Protein AF-A0A956PPL1-F1 (afdb_monomer_lite)

Secondary structure (DSSP, 8-state):
--HHHHHHHHHHHHHHHS----PPP-PPPHHHHTTSEEETTEETTGGGGEEE-SSSSEEEEE-TTS-EEEETTTT-TT-TT---TTT-S--HHHHHHHHHHTT-S-HHHHHHHHHHHGGGS-HHHHHHHHHHHHSPPSSSPPPPHHHHHHHHHHHHTT-STTS-HHHHHHHHHHHHTSS---HHHHHHHHHHHHH---HHHHHHHHHHHHHTHHHHHTSTTHHHHHHHHHTT--TTHHHHHHHH----

Foldseek 3Di:
DDPVVVVVVVVVVVVVVPPPPPPQFDADDLVQQQVQDLPPPDTQSLLVQFDQALQQQTAFGADPVRDTQDWQCVVHPVDISDRDLVRNADDQASLVSVCVSVVPQDLQSNLVSCVVCCSRHGVLSSLSNLLSQLAHHDPGDHHDPVSSVVSLVVLLVQLDPSHDLSSNSSSLSSQLNHQADDPSNLVSLLVSLLPDQPLSSNVSSLSSCLSHLVVLLPDPCNVVSLVSLCVSNHPCSVVSCVSNDDPD

Sequence (248 aa):
MSTKSFLTIVYLTVFAMTGLAEAQYQKPTVEQASRVSLGQALNGGDLERMKVGHQAGILKILNDNDEVLFLKGAGTAAGAGVDSRELAPLNPADRDKILMALKISDPNAMARSLLNNYNRVSREHALALLGVLAYPGEDTTQLKPHLREEVLQFIRGRLQPREDDKVRRQAVVALAVQPQTDAQMVQAMLNFLRRDQNAWNTFGVVQFFENHREQIQKMPDFQAYLIQIEKSGSPHSEQITSLLGENR

pLDDT: mean 88.53, std 14.83, range [39.44, 98.62]

Structure (mmCIF, N/CA/C/O backbone):
data_AF-A0A956PPL1-F1
#
_entry.id   AF-A0A956PPL1-F1
#
loop_
_atom_site.group_PDB
_atom_site.id
_atom_site.type_symbol
_atom_site.label_atom_id
_atom_site.label_alt_id
_atom_site.label_comp_id
_atom_site.label_asym_id
_atom_site.label_entity_id
_atom_site.label_seq_id
_atom_site.pdbx_PDB_ins_code
_atom_site.Cartn_x
_atom_site.Cartn_y
_atom_site.Cartn_z
_atom_site.occupancy
_atom_site.B_iso_or_equiv
_atom_site.auth_seq_id
_atom_site.auth_comp_id
_atom_site.auth_asym_id
_atom_site.auth_atom_id
_atom_site.pdbx_PDB_model_num
ATOM 1 N N . MET A 1 1 ? 27.082 -45.321 31.214 1.00 50.28 1 MET A N 1
ATOM 2 C CA . MET A 1 1 ? 26.874 -44.447 30.036 1.00 50.28 1 MET A CA 1
ATOM 3 C C . MET A 1 1 ? 28.219 -43.887 29.612 1.00 50.28 1 MET A C 1
ATOM 5 O O . MET A 1 1 ? 28.931 -43.366 30.457 1.00 50.28 1 MET A O 1
ATOM 9 N N . SER A 1 2 ? 28.597 -44.078 28.348 1.00 51.25 2 SER A N 1
ATOM 10 C CA . SER A 1 2 ? 29.894 -43.651 27.807 1.00 51.25 2 SER A CA 1
ATOM 11 C C . SER A 1 2 ? 29.944 -42.129 27.650 1.00 51.25 2 SER A C 1
ATOM 13 O O . SER A 1 2 ? 28.977 -41.527 27.185 1.00 51.25 2 SER A O 1
ATOM 15 N N . THR A 1 3 ? 31.080 -41.513 27.980 1.00 51.75 3 THR A N 1
ATOM 16 C CA . THR A 1 3 ? 31.376 -40.078 27.800 1.00 51.75 3 THR A CA 1
ATOM 17 C C . THR A 1 3 ? 31.121 -39.584 26.371 1.00 51.75 3 THR A C 1
ATOM 19 O O . THR A 1 3 ? 30.803 -38.413 26.174 1.00 51.75 3 THR A O 1
ATOM 22 N N . LYS A 1 4 ? 31.159 -40.478 25.371 1.00 50.75 4 LYS A N 1
ATOM 23 C CA . LYS A 1 4 ? 30.806 -40.155 23.979 1.00 50.75 4 LYS A CA 1
ATOM 24 C C . LYS A 1 4 ? 29.315 -39.850 23.788 1.00 50.75 4 LYS A C 1
ATOM 26 O O . LYS A 1 4 ? 28.986 -38.958 23.019 1.00 50.75 4 LYS A O 1
ATOM 31 N N . SER A 1 5 ? 28.419 -40.517 24.518 1.00 49.34 5 SER A N 1
ATOM 32 C CA . SER A 1 5 ? 26.970 -40.287 24.408 1.00 49.34 5 SER A CA 1
ATOM 33 C C . SER A 1 5 ? 26.53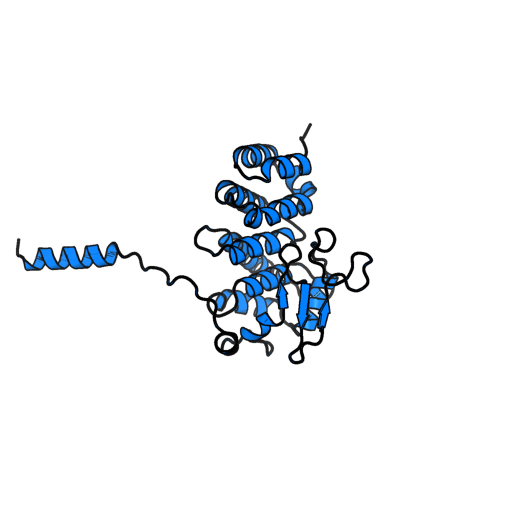6 -38.951 25.016 1.00 49.34 5 SER A C 1
ATOM 35 O O . SER A 1 5 ? 25.549 -38.375 24.572 1.00 49.34 5 SER A O 1
ATOM 37 N N . PHE A 1 6 ? 27.283 -38.428 25.993 1.00 50.41 6 PHE A N 1
ATOM 38 C CA . PHE A 1 6 ? 26.985 -37.133 26.610 1.00 50.41 6 PHE A CA 1
ATOM 39 C C . PHE A 1 6 ? 27.393 -35.963 25.700 1.00 50.41 6 PHE A C 1
ATOM 41 O O . PHE A 1 6 ? 26.636 -35.009 25.551 1.00 50.41 6 PHE A O 1
ATOM 48 N N . LEU A 1 7 ? 28.534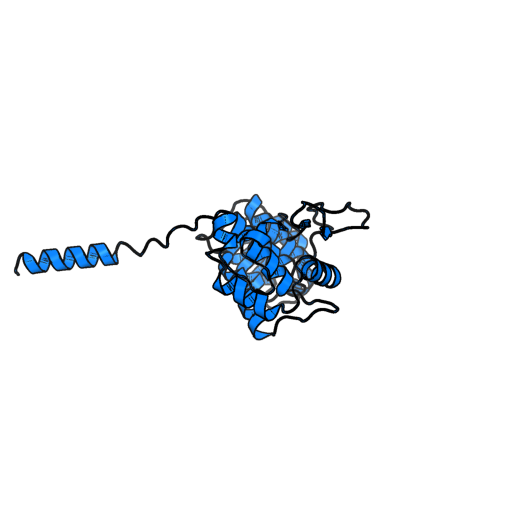 -36.069 25.005 1.00 50.84 7 LEU A N 1
ATOM 49 C CA . LEU A 1 7 ? 28.983 -35.039 24.060 1.00 50.84 7 LEU A CA 1
ATOM 50 C C . LEU A 1 7 ? 28.047 -34.906 22.848 1.00 50.84 7 LEU A C 1
ATOM 52 O O . LEU A 1 7 ? 27.765 -33.795 22.408 1.00 50.84 7 LEU A O 1
ATOM 56 N N . THR A 1 8 ? 27.529 -36.023 22.327 1.00 50.81 8 THR A N 1
ATOM 57 C CA . THR A 1 8 ? 26.600 -36.009 21.186 1.00 50.81 8 THR A CA 1
ATOM 58 C C . THR A 1 8 ? 25.257 -35.366 21.544 1.00 50.81 8 THR A C 1
ATOM 60 O O . THR A 1 8 ? 24.712 -34.617 20.739 1.00 50.81 8 THR A O 1
ATOM 63 N N . ILE A 1 9 ? 24.751 -35.584 22.764 1.00 53.66 9 ILE A N 1
ATOM 64 C CA . ILE A 1 9 ? 23.502 -34.965 23.241 1.00 53.66 9 ILE A CA 1
ATOM 65 C C . ILE A 1 9 ? 23.687 -33.462 23.500 1.00 53.66 9 ILE A C 1
ATOM 67 O O . ILE A 1 9 ? 22.782 -32.684 23.198 1.00 53.66 9 ILE A O 1
ATOM 71 N N . VAL A 1 10 ? 24.860 -33.032 23.977 1.00 53.22 10 VAL A N 1
ATOM 72 C CA . VAL A 1 10 ? 25.180 -31.604 24.155 1.00 53.22 10 VAL A CA 1
ATOM 73 C C . VAL A 1 10 ? 25.339 -30.894 22.803 1.00 53.22 10 VAL A C 1
ATOM 75 O O . VAL A 1 10 ? 24.806 -29.804 22.627 1.00 53.22 10 VAL A O 1
ATOM 78 N N . TYR A 1 11 ? 25.964 -31.519 21.800 1.00 47.19 11 TYR A N 1
ATOM 79 C CA . TYR A 1 11 ? 26.054 -30.928 20.454 1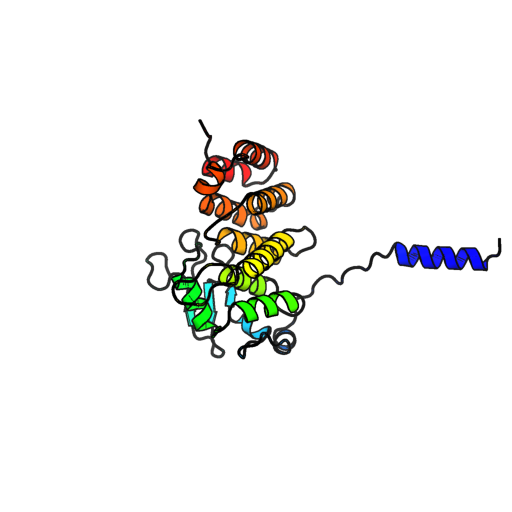.00 47.19 11 TYR A CA 1
ATOM 80 C C . TYR A 1 11 ? 24.693 -30.834 19.744 1.00 47.19 11 TYR A C 1
ATOM 82 O O . TYR A 1 11 ? 24.427 -29.841 19.067 1.00 47.19 11 TYR A O 1
ATOM 90 N N . LEU A 1 12 ? 23.808 -31.820 19.932 1.00 47.38 12 LEU A N 1
ATOM 91 C CA . LEU A 1 12 ? 22.446 -31.789 19.383 1.00 47.38 12 LEU A CA 1
ATOM 92 C C . LEU A 1 12 ? 21.540 -30.775 20.093 1.00 47.38 12 LEU A C 1
ATOM 94 O O . LEU A 1 12 ? 20.720 -30.139 19.435 1.00 47.38 12 LEU A O 1
ATOM 98 N N . THR A 1 13 ? 21.703 -30.562 21.401 1.00 46.25 13 THR A N 1
ATOM 99 C CA . THR A 1 13 ? 20.945 -29.521 22.120 1.00 46.25 13 THR A CA 1
ATOM 100 C C . THR A 1 13 ? 21.477 -28.113 21.858 1.00 46.25 13 THR A C 1
ATOM 102 O O . THR A 1 13 ? 20.671 -27.192 21.771 1.00 46.25 13 THR A O 1
ATOM 105 N N . VAL A 1 14 ? 22.782 -27.926 21.622 1.00 44.31 14 VAL A N 1
ATOM 106 C CA . VAL A 1 14 ? 23.321 -26.623 21.185 1.00 44.31 14 VAL A CA 1
ATOM 107 C C . VAL A 1 14 ? 22.823 -26.262 19.779 1.00 44.31 14 VAL A C 1
ATOM 109 O O . VAL A 1 14 ? 22.402 -25.128 19.578 1.00 44.31 14 VAL A O 1
ATOM 112 N N . PHE A 1 15 ? 22.744 -27.216 18.841 1.00 41.62 15 PHE A N 1
ATOM 113 C CA . PHE A 1 15 ? 22.168 -26.958 17.509 1.00 41.62 15 PHE A CA 1
ATOM 114 C C . PHE A 1 15 ? 20.642 -26.765 17.515 1.00 41.62 15 PHE A C 1
ATOM 116 O O . PHE A 1 15 ? 20.124 -26.015 16.692 1.00 41.62 15 PHE A O 1
ATOM 123 N N . ALA A 1 16 ? 19.917 -27.405 18.439 1.00 41.78 16 ALA A N 1
ATOM 124 C CA . ALA A 1 16 ? 18.471 -27.218 18.582 1.00 41.78 16 ALA A CA 1
ATOM 125 C C . ALA A 1 16 ? 18.091 -25.932 19.346 1.00 41.78 16 ALA A C 1
ATOM 127 O O . ALA A 1 16 ? 16.969 -25.452 19.195 1.00 41.78 16 ALA A O 1
ATOM 128 N N . MET A 1 17 ? 19.004 -25.365 20.149 1.00 39.44 17 MET A N 1
ATOM 129 C CA . MET A 1 17 ? 18.784 -24.108 20.883 1.00 39.44 17 MET A CA 1
ATOM 130 C C . MET A 1 17 ? 19.349 -22.870 20.184 1.00 39.44 17 MET A C 1
ATOM 132 O O . MET A 1 17 ? 18.904 -21.760 20.470 1.00 39.44 17 MET A O 1
ATOM 136 N N . THR A 1 18 ? 20.237 -23.025 19.201 1.00 43.44 18 THR A N 1
ATOM 137 C CA . THR A 1 18 ? 20.431 -21.997 18.175 1.00 43.44 18 THR A CA 1
ATOM 138 C C . THR A 1 18 ? 19.344 -22.177 17.128 1.00 43.44 18 THR A C 1
ATOM 140 O O . THR A 1 18 ? 19.593 -22.689 16.036 1.00 43.44 18 THR A O 1
ATOM 143 N N . GLY A 1 19 ? 18.113 -21.784 17.476 1.00 43.03 19 GLY A N 1
ATOM 144 C CA . GLY A 1 19 ? 17.113 -21.477 16.463 1.00 43.03 19 GLY A CA 1
ATOM 145 C C . GLY A 1 19 ? 17.821 -20.660 15.394 1.00 43.03 19 GLY A C 1
ATOM 146 O O . GLY A 1 19 ? 18.477 -19.677 15.740 1.00 43.03 19 GLY A O 1
ATOM 147 N N . LEU A 1 20 ? 17.812 -21.166 14.155 1.00 43.69 20 LEU A N 1
ATOM 148 C CA . LEU A 1 20 ? 18.373 -20.504 12.985 1.00 43.69 20 LEU A CA 1
ATOM 149 C C . LEU A 1 20 ? 18.037 -19.028 13.132 1.00 43.69 20 LEU A C 1
ATOM 151 O O . LEU A 1 20 ? 16.869 -18.657 13.029 1.00 43.69 20 LEU A O 1
ATOM 155 N N . ALA A 1 21 ? 19.034 -18.217 13.486 1.00 44.12 21 ALA A N 1
ATOM 156 C CA . ALA A 1 21 ? 18.878 -16.784 13.475 1.00 44.12 21 ALA A CA 1
ATOM 157 C C . ALA A 1 21 ? 18.602 -16.489 12.007 1.00 44.12 21 ALA A C 1
ATOM 159 O O . ALA A 1 21 ? 19.523 -16.535 11.190 1.00 44.12 21 ALA A O 1
ATOM 160 N N . GLU A 1 22 ? 17.322 -16.350 11.647 1.00 52.78 22 GLU A N 1
ATOM 161 C CA . GLU A 1 22 ? 16.935 -15.868 10.334 1.00 52.78 22 GLU A CA 1
ATOM 162 C C . GLU A 1 22 ? 17.764 -14.611 10.146 1.00 52.78 22 GLU A C 1
ATOM 164 O O . GLU A 1 22 ? 17.648 -13.677 10.942 1.00 52.78 22 GLU A O 1
ATOM 169 N N . ALA A 1 23 ? 18.698 -14.657 9.193 1.00 62.19 23 ALA A N 1
ATOM 170 C CA . ALA A 1 23 ? 19.635 -13.573 8.989 1.00 62.19 23 ALA A CA 1
ATOM 171 C C . ALA A 1 23 ? 18.816 -12.285 8.902 1.00 62.19 23 ALA A C 1
ATOM 173 O O . ALA A 1 23 ? 17.926 -12.169 8.051 1.00 62.19 23 ALA A O 1
ATOM 174 N N . GLN A 1 24 ? 19.055 -11.374 9.848 1.00 75.38 24 GLN A N 1
ATOM 175 C CA . GLN A 1 24 ? 18.328 -10.119 9.916 1.00 75.38 24 GLN A CA 1
ATOM 176 C C . GLN A 1 24 ? 18.446 -9.455 8.547 1.00 75.38 24 GLN A C 1
ATOM 178 O O . GLN A 1 24 ? 19.539 -9.364 7.986 1.00 75.38 24 GLN A O 1
ATOM 183 N N . TYR A 1 25 ? 17.311 -9.062 7.973 1.00 86.50 25 TYR A N 1
ATOM 184 C CA . TYR A 1 25 ? 17.300 -8.516 6.626 1.00 86.50 25 TYR A CA 1
ATOM 185 C C . TYR A 1 25 ? 18.229 -7.314 6.521 1.00 86.50 25 TYR A C 1
ATOM 187 O O . TYR A 1 25 ? 18.118 -6.352 7.281 1.00 86.50 25 TYR A O 1
ATOM 195 N N . GLN A 1 26 ? 19.102 -7.366 5.524 1.00 89.12 26 GLN A N 1
ATOM 196 C CA . GLN A 1 26 ? 19.934 -6.252 5.123 1.00 89.12 26 GLN A CA 1
ATOM 197 C C . GLN A 1 26 ? 19.433 -5.758 3.771 1.00 89.12 26 GLN A C 1
ATOM 199 O O . GLN A 1 26 ? 19.359 -6.534 2.816 1.00 89.12 26 GLN A O 1
ATOM 204 N N . LYS A 1 27 ? 19.077 -4.469 3.689 1.00 91.88 27 LYS A N 1
ATOM 205 C CA . LYS A 1 27 ? 18.642 -3.868 2.425 1.00 91.88 27 LYS A CA 1
ATOM 206 C C . LYS A 1 27 ? 19.752 -4.054 1.376 1.00 91.88 27 LYS A C 1
ATOM 208 O O . LYS A 1 27 ? 20.877 -3.628 1.645 1.00 91.88 27 LYS A O 1
ATOM 213 N N . PRO A 1 28 ? 19.463 -4.670 0.213 1.00 93.38 28 PRO A N 1
ATOM 214 C CA . PRO A 1 28 ? 20.453 -4.811 -0.846 1.00 93.38 28 PRO A CA 1
ATOM 215 C C . PRO A 1 28 ? 20.852 -3.433 -1.381 1.00 93.38 28 PRO A C 1
ATOM 217 O O . PRO A 1 28 ? 20.036 -2.506 -1.403 1.00 93.38 28 PRO A O 1
ATOM 220 N N . THR A 1 29 ? 22.094 -3.296 -1.844 1.00 95.50 29 THR A N 1
ATOM 221 C CA . THR A 1 29 ? 22.489 -2.113 -2.622 1.00 95.50 29 THR A CA 1
ATOM 222 C C . THR A 1 29 ? 21.706 -2.067 -3.935 1.00 95.50 29 THR A C 1
ATOM 224 O O . THR A 1 29 ? 21.195 -3.091 -4.396 1.00 95.50 29 THR A O 1
ATOM 227 N N . VAL A 1 30 ? 21.634 -0.892 -4.570 1.00 93.62 30 VAL A N 1
ATOM 228 C CA . VAL A 1 30 ? 20.983 -0.743 -5.885 1.00 93.62 30 VAL A CA 1
ATOM 229 C C . VAL A 1 30 ? 21.572 -1.743 -6.883 1.00 93.62 30 VAL A C 1
ATOM 231 O O . VAL A 1 30 ? 20.836 -2.490 -7.512 1.00 93.62 30 VAL A O 1
ATOM 234 N N . GLU A 1 31 ? 22.899 -1.856 -6.935 1.00 95.50 31 GLU A N 1
ATOM 235 C CA . GLU A 1 31 ? 23.619 -2.784 -7.816 1.00 95.50 31 GLU A CA 1
ATOM 236 C C . GLU A 1 31 ? 23.273 -4.256 -7.553 1.00 95.50 31 GLU A C 1
ATOM 238 O O . GLU A 1 31 ? 23.156 -5.050 -8.489 1.00 95.50 31 GLU A O 1
ATOM 243 N N . GLN A 1 32 ? 23.115 -4.646 -6.282 1.00 96.06 32 GLN A N 1
ATOM 244 C CA . GLN A 1 32 ? 22.703 -6.002 -5.912 1.00 96.06 32 GLN A CA 1
ATOM 245 C C . GLN A 1 32 ? 21.256 -6.266 -6.330 1.00 96.06 32 GLN A C 1
ATOM 247 O O . GLN A 1 32 ? 20.969 -7.305 -6.930 1.00 96.06 32 GLN A O 1
ATOM 252 N N . ALA A 1 33 ? 20.358 -5.320 -6.051 1.00 95.56 33 ALA A N 1
ATOM 253 C CA . ALA A 1 33 ? 18.949 -5.415 -6.404 1.00 95.56 33 ALA A CA 1
ATOM 254 C C . ALA A 1 33 ? 18.744 -5.416 -7.930 1.00 95.56 33 ALA A C 1
ATOM 256 O O . ALA A 1 33 ? 17.892 -6.151 -8.429 1.00 95.56 33 ALA A O 1
ATOM 257 N N . SER A 1 34 ? 19.567 -4.693 -8.697 1.00 96.50 34 SER A N 1
ATOM 258 C CA . SER A 1 34 ? 19.504 -4.671 -10.165 1.00 96.50 34 SER A CA 1
ATOM 259 C C . SER A 1 34 ? 19.794 -6.013 -10.830 1.00 96.50 34 SER A C 1
ATOM 261 O O . SER A 1 34 ? 19.388 -6.239 -11.967 1.00 96.50 34 SER A O 1
ATOM 263 N N . ARG A 1 35 ? 20.434 -6.950 -10.122 1.00 96.94 35 ARG A N 1
ATOM 264 C CA . ARG A 1 35 ? 20.648 -8.328 -10.606 1.00 96.94 35 ARG A CA 1
ATOM 265 C C . ARG A 1 35 ? 19.415 -9.216 -10.439 1.00 96.94 35 ARG A C 1
ATOM 267 O O . ARG A 1 35 ? 19.406 -10.358 -10.897 1.00 96.94 35 ARG A O 1
ATOM 274 N N . VAL A 1 36 ? 18.387 -8.729 -9.752 1.00 97.12 36 VAL A N 1
ATOM 275 C CA . VAL A 1 36 ? 17.142 -9.451 -9.507 1.00 97.12 36 VAL A CA 1
ATOM 276 C C . VAL A 1 36 ? 16.127 -9.009 -10.546 1.00 97.12 36 VAL A C 1
ATOM 278 O O . VAL A 1 36 ? 15.568 -7.921 -10.445 1.00 97.12 36 VAL A O 1
ATOM 281 N N . SER A 1 37 ? 15.894 -9.844 -11.558 1.00 97.00 37 SER A N 1
ATOM 282 C CA . SER A 1 37 ? 14.858 -9.562 -12.550 1.00 97.00 37 SER A CA 1
ATOM 283 C C . SER A 1 37 ? 13.478 -9.602 -11.900 1.00 97.00 37 SER A C 1
ATOM 285 O O . SER A 1 37 ? 13.139 -10.568 -11.212 1.00 97.00 37 SER A O 1
ATOM 287 N N . LEU A 1 38 ? 12.680 -8.567 -12.160 1.00 96.12 38 LEU A N 1
ATOM 288 C CA . LEU A 1 38 ? 11.261 -8.532 -11.823 1.00 96.12 38 LEU A CA 1
ATOM 289 C C . LEU A 1 38 ? 10.368 -8.872 -13.030 1.00 96.12 38 LEU A C 1
ATOM 291 O O . LEU A 1 38 ? 9.155 -9.010 -12.874 1.00 96.12 38 LEU A O 1
ATOM 295 N N . GLY A 1 39 ? 10.967 -9.093 -14.206 1.00 93.81 39 GLY A N 1
ATOM 296 C CA . GLY A 1 39 ? 10.272 -9.255 -15.483 1.00 93.81 39 GLY A CA 1
ATOM 297 C C . GLY A 1 39 ? 9.891 -7.910 -16.109 1.00 93.81 39 GLY A C 1
ATOM 298 O O . GLY A 1 39 ? 10.061 -6.862 -15.497 1.00 93.81 39 GLY A O 1
ATOM 299 N N . GLN A 1 40 ? 9.385 -7.929 -17.347 1.00 91.50 40 GLN A N 1
ATOM 300 C CA . GLN A 1 40 ? 8.905 -6.720 -18.049 1.00 91.50 40 GLN A CA 1
ATOM 301 C C . GLN A 1 40 ? 9.965 -5.601 -18.146 1.00 91.50 40 GLN A C 1
ATOM 303 O O . GLN A 1 40 ? 9.652 -4.424 -18.036 1.00 91.50 40 GLN A O 1
ATOM 308 N N . ALA A 1 41 ? 11.234 -5.992 -18.327 1.00 90.44 41 ALA A N 1
ATOM 309 C CA . ALA A 1 41 ? 12.409 -5.112 -18.321 1.00 90.44 41 ALA A CA 1
ATOM 310 C C . ALA A 1 41 ? 12.672 -4.349 -17.004 1.00 90.44 41 ALA A C 1
ATOM 312 O O . ALA A 1 41 ? 13.568 -3.513 -16.971 1.00 90.44 41 ALA A O 1
ATOM 313 N N . LEU A 1 42 ? 11.963 -4.678 -15.918 1.00 94.56 42 LEU A N 1
ATOM 314 C CA . LEU A 1 42 ? 12.225 -4.162 -14.578 1.00 94.56 42 LEU A CA 1
ATOM 315 C C . LEU A 1 42 ? 13.117 -5.114 -13.771 1.00 94.56 42 LEU A C 1
ATOM 317 O O . LEU A 1 42 ? 13.066 -6.345 -13.907 1.00 94.56 42 LEU A O 1
ATOM 321 N N . ASN A 1 43 ? 13.912 -4.536 -12.881 1.00 96.56 43 ASN A N 1
ATOM 322 C CA . ASN A 1 43 ? 14.738 -5.220 -11.897 1.00 96.56 43 ASN A CA 1
ATOM 323 C C . ASN A 1 43 ? 14.562 -4.611 -10.495 1.00 96.56 43 ASN A C 1
ATOM 325 O O . ASN A 1 43 ? 13.877 -3.610 -10.305 1.00 96.56 43 ASN A O 1
ATOM 329 N N . GLY A 1 44 ? 15.166 -5.225 -9.479 1.00 95.19 44 GLY A N 1
ATOM 330 C CA . GLY A 1 44 ? 15.040 -4.759 -8.099 1.00 95.19 44 GLY A CA 1
ATOM 331 C C . GLY A 1 44 ? 15.596 -3.354 -7.847 1.00 95.19 44 GLY A C 1
ATOM 332 O O . GLY A 1 44 ? 15.111 -2.681 -6.939 1.00 95.19 44 GLY A O 1
ATOM 333 N N . GLY A 1 45 ? 16.584 -2.906 -8.627 1.00 95.06 45 GLY A N 1
ATOM 334 C CA . GLY A 1 45 ? 17.145 -1.558 -8.521 1.00 95.06 45 GLY A CA 1
ATOM 335 C C . GLY A 1 45 ? 16.208 -0.481 -9.067 1.00 95.06 45 GLY A C 1
ATOM 336 O O . GLY A 1 45 ? 16.164 0.614 -8.512 1.00 95.06 45 GLY A O 1
ATOM 337 N N . ASP A 1 46 ? 15.377 -0.812 -10.062 1.00 95.75 46 ASP A N 1
ATOM 338 C CA . ASP A 1 46 ? 14.350 0.095 -10.596 1.00 95.75 46 ASP A CA 1
ATOM 339 C C . ASP A 1 46 ? 13.347 0.560 -9.540 1.00 95.75 46 ASP A C 1
ATOM 341 O O . ASP A 1 46 ? 12.789 1.652 -9.647 1.00 95.75 46 ASP A O 1
ATOM 345 N N . LEU A 1 47 ? 13.125 -0.241 -8.494 1.00 96.25 47 LEU A N 1
ATOM 346 C CA . LEU A 1 47 ? 12.199 0.116 -7.421 1.00 96.25 47 LEU A CA 1
ATOM 347 C C . LEU A 1 47 ? 12.630 1.386 -6.672 1.00 96.25 47 LEU A C 1
ATOM 349 O O . LEU A 1 47 ? 11.772 2.113 -6.180 1.00 96.25 47 LEU A O 1
ATOM 353 N N . GLU A 1 48 ? 13.930 1.691 -6.621 1.00 94.50 48 GLU A N 1
ATOM 354 C CA . GLU A 1 48 ? 14.462 2.885 -5.944 1.00 94.50 48 GLU A CA 1
ATOM 355 C C . GLU A 1 48 ? 14.180 4.189 -6.720 1.00 94.50 48 GLU A C 1
ATOM 357 O O . GLU A 1 48 ? 14.343 5.290 -6.179 1.00 94.50 48 GLU A O 1
ATOM 362 N N . ARG A 1 49 ? 13.694 4.086 -7.969 1.00 94.94 49 ARG A N 1
ATOM 363 C CA . ARG A 1 49 ? 13.168 5.230 -8.732 1.00 94.94 49 ARG A CA 1
ATOM 364 C C . ARG A 1 49 ? 11.808 5.705 -8.213 1.00 94.94 49 ARG A C 1
ATOM 366 O O . ARG A 1 49 ? 11.383 6.816 -8.539 1.00 94.94 49 ARG A O 1
ATOM 373 N N . MET A 1 50 ? 11.123 4.898 -7.402 1.00 96.25 50 MET A N 1
ATOM 374 C CA . MET A 1 50 ? 9.884 5.295 -6.735 1.00 96.25 50 MET A CA 1
ATOM 375 C C . MET A 1 50 ? 10.218 6.046 -5.442 1.00 96.25 50 MET A C 1
ATOM 377 O O . MET A 1 50 ? 10.974 5.559 -4.609 1.00 96.25 50 MET A O 1
ATOM 381 N N . LYS A 1 51 ? 9.634 7.228 -5.234 1.00 94.88 51 LYS A N 1
ATOM 382 C CA . LYS A 1 51 ? 9.650 7.895 -3.927 1.00 94.88 51 LYS A CA 1
ATOM 383 C C . LYS A 1 51 ? 8.404 7.482 -3.165 1.00 94.88 51 LYS A C 1
ATOM 385 O O . LYS A 1 51 ? 7.286 7.820 -3.561 1.00 94.88 51 LYS A O 1
ATOM 390 N N . VAL A 1 52 ? 8.624 6.727 -2.097 1.00 93.81 52 VAL A N 1
ATOM 391 C CA . VAL A 1 52 ? 7.579 6.227 -1.209 1.00 93.81 52 VAL A CA 1
ATOM 392 C C . VAL A 1 52 ? 7.401 7.210 -0.053 1.00 93.81 52 VAL A C 1
ATOM 394 O O . VAL A 1 52 ? 8.360 7.586 0.615 1.00 93.81 52 VAL A O 1
ATOM 397 N N . GLY A 1 53 ? 6.171 7.678 0.113 1.00 90.31 53 GLY A N 1
ATOM 398 C CA . GLY A 1 53 ? 5.704 8.520 1.197 1.00 90.31 53 GLY A CA 1
ATOM 399 C C . GLY A 1 53 ? 5.239 7.714 2.399 1.00 90.31 53 GLY A C 1
ATOM 400 O O . GLY A 1 53 ? 4.951 6.521 2.332 1.00 90.31 53 GLY A O 1
ATOM 401 N N . HIS A 1 54 ? 5.115 8.417 3.509 1.00 87.44 54 HIS A N 1
ATOM 402 C CA . HIS A 1 54 ? 4.736 7.889 4.802 1.00 87.44 54 HIS A CA 1
ATOM 403 C C . HIS A 1 54 ? 3.216 7.792 5.010 1.00 87.44 54 HIS A C 1
ATOM 405 O O . HIS A 1 54 ? 2.813 7.185 6.010 1.00 87.44 54 HIS A O 1
ATOM 411 N N . GLN A 1 55 ? 2.407 8.400 4.130 1.00 83.94 55 GLN A N 1
ATOM 412 C CA . GLN A 1 55 ? 0.936 8.362 4.150 1.00 83.94 55 GLN A CA 1
ATOM 413 C C . GLN A 1 55 ? 0.359 7.914 2.800 1.00 83.94 55 GLN A C 1
ATOM 415 O O . GLN A 1 55 ? -0.522 7.058 2.747 1.00 83.94 55 GLN A O 1
ATOM 420 N N . ALA A 1 56 ? 0.864 8.470 1.695 1.00 83.00 56 ALA A N 1
ATOM 421 C CA . ALA A 1 56 ? 0.268 8.286 0.369 1.00 83.00 56 ALA A CA 1
ATOM 422 C C . ALA A 1 56 ? 0.800 7.083 -0.433 1.00 83.00 56 ALA A C 1
ATOM 424 O O . ALA A 1 56 ? 0.406 6.876 -1.582 1.00 83.00 56 ALA A O 1
ATOM 425 N N . GLY A 1 57 ? 1.727 6.301 0.129 1.00 90.19 57 GLY A N 1
ATOM 426 C CA . GLY A 1 57 ? 2.397 5.229 -0.605 1.00 90.19 57 GLY A CA 1
ATOM 427 C C . GLY A 1 57 ? 3.302 5.800 -1.697 1.00 90.19 57 GLY A C 1
ATOM 428 O O . GLY A 1 57 ? 4.227 6.537 -1.394 1.00 90.19 57 GLY A O 1
ATOM 429 N N . ILE A 1 58 ? 3.088 5.475 -2.971 1.00 94.62 58 ILE A N 1
ATOM 430 C CA . ILE A 1 58 ? 3.948 5.988 -4.052 1.00 94.62 58 ILE A CA 1
ATOM 431 C C . ILE A 1 58 ? 3.584 7.448 -4.372 1.00 94.62 58 ILE A C 1
ATOM 433 O O . ILE A 1 58 ? 2.492 7.728 -4.861 1.00 94.62 58 ILE A O 1
ATOM 437 N N . LEU A 1 59 ? 4.519 8.374 -4.140 1.00 94.00 59 LEU A N 1
ATOM 438 C CA . LEU A 1 59 ? 4.349 9.813 -4.393 1.00 94.00 59 LEU A CA 1
ATOM 439 C C . LEU A 1 59 ? 4.866 10.241 -5.762 1.00 94.00 59 LEU A C 1
ATOM 441 O O . LEU A 1 59 ? 4.298 11.121 -6.409 1.00 94.00 59 LEU A O 1
ATOM 445 N N . LYS A 1 60 ? 5.994 9.663 -6.172 1.00 95.00 60 LYS A N 1
ATOM 446 C CA . LYS A 1 60 ? 6.732 10.074 -7.365 1.00 95.00 60 LYS A CA 1
ATOM 447 C C . LYS A 1 60 ? 7.414 8.871 -7.989 1.00 95.00 60 LYS A C 1
ATOM 449 O O . LYS A 1 60 ? 7.896 8.005 -7.264 1.00 95.00 60 LYS A O 1
ATOM 454 N N . ILE A 1 61 ? 7.503 8.843 -9.311 1.00 96.81 61 ILE A N 1
ATOM 455 C CA . ILE A 1 61 ? 8.313 7.862 -10.040 1.00 96.81 61 ILE A CA 1
ATOM 456 C C . ILE A 1 61 ? 9.213 8.620 -10.998 1.00 96.81 61 ILE A C 1
ATOM 458 O O . ILE A 1 61 ? 8.744 9.507 -11.715 1.00 96.81 61 ILE A O 1
ATOM 462 N N . LEU A 1 62 ? 10.497 8.284 -10.973 1.00 96.44 62 LEU A N 1
ATOM 463 C CA . LEU A 1 62 ? 11.516 8.867 -11.835 1.00 96.44 62 LEU A CA 1
ATOM 464 C C . LEU A 1 62 ? 11.883 7.917 -12.979 1.00 96.44 62 LEU A C 1
ATOM 466 O O . LEU A 1 62 ? 11.758 6.695 -12.846 1.00 96.44 62 LEU A O 1
ATOM 470 N N . ASN A 1 63 ? 12.348 8.466 -14.096 1.00 93.69 63 ASN A N 1
ATOM 471 C CA . ASN A 1 63 ? 13.112 7.695 -15.075 1.00 93.69 63 ASN A CA 1
ATOM 472 C C . ASN A 1 63 ? 14.601 7.643 -14.686 1.00 93.69 63 ASN A C 1
ATOM 474 O O . ASN A 1 63 ? 14.993 8.132 -13.628 1.00 93.69 63 ASN A O 1
ATOM 478 N N . ASP A 1 64 ? 15.424 7.049 -15.546 1.00 89.25 64 ASP A N 1
ATOM 479 C CA . ASP A 1 64 ? 16.867 6.893 -15.311 1.00 89.25 64 ASP A CA 1
ATOM 480 C C . ASP A 1 64 ? 17.645 8.222 -15.374 1.00 89.25 64 ASP A C 1
ATOM 482 O O . ASP A 1 64 ? 18.782 8.289 -14.920 1.00 89.25 64 ASP A O 1
ATOM 486 N N . ASN A 1 65 ? 17.022 9.283 -15.900 1.00 92.88 65 ASN A N 1
ATOM 487 C CA . ASN A 1 65 ? 17.568 10.639 -15.993 1.00 92.88 65 ASN A CA 1
ATOM 488 C C . ASN A 1 65 ? 17.003 11.574 -14.901 1.00 92.88 65 ASN A C 1
ATOM 490 O O . ASN A 1 65 ? 17.064 12.793 -15.050 1.00 92.88 65 ASN A O 1
ATOM 494 N N . ASP A 1 66 ? 16.403 11.022 -13.838 1.00 91.19 66 ASP A N 1
ATOM 495 C CA . ASP A 1 66 ? 15.733 11.756 -12.752 1.00 91.19 66 ASP A CA 1
ATOM 496 C C . ASP A 1 66 ? 14.530 12.629 -13.182 1.00 91.19 66 ASP A C 1
ATOM 498 O O . ASP A 1 66 ? 14.029 13.460 -12.411 1.00 91.19 66 ASP A O 1
ATOM 502 N N . GLU A 1 67 ? 13.986 12.408 -14.380 1.00 95.12 67 GLU A N 1
ATOM 503 C CA . GLU A 1 67 ? 12.778 13.083 -14.855 1.00 95.12 67 GLU A CA 1
ATOM 504 C C . GLU A 1 67 ? 11.521 12.431 -14.273 1.00 95.12 67 GLU A C 1
ATOM 506 O O . GLU A 1 67 ? 11.447 11.221 -14.053 1.00 95.12 67 GLU A O 1
ATOM 511 N N . VAL A 1 68 ? 10.497 13.244 -14.025 1.00 95.50 68 VAL A N 1
ATOM 512 C CA . VAL A 1 68 ? 9.274 12.808 -13.344 1.00 95.50 68 VAL A CA 1
ATOM 513 C C . VAL A 1 68 ? 8.326 12.118 -14.322 1.00 95.50 68 VAL A C 1
ATOM 515 O O . VAL A 1 68 ? 7.755 12.770 -15.189 1.00 95.50 68 VAL A O 1
ATOM 518 N N . LEU A 1 69 ? 8.111 10.814 -14.143 1.00 95.69 69 LEU A N 1
ATOM 519 C CA . LEU A 1 69 ? 7.147 10.022 -14.920 1.00 95.69 69 LEU A CA 1
ATOM 520 C C . LEU A 1 69 ? 5.762 9.975 -14.272 1.00 95.69 69 LEU A C 1
ATOM 522 O O . LEU A 1 69 ? 4.746 9.875 -14.953 1.00 95.69 69 LEU A O 1
ATOM 526 N N . PHE A 1 70 ? 5.723 10.036 -12.945 1.00 95.38 70 PHE A N 1
ATOM 527 C CA . PHE A 1 70 ? 4.494 10.102 -12.167 1.00 95.38 70 PHE A CA 1
ATOM 528 C C . PHE A 1 70 ? 4.698 11.044 -10.992 1.00 95.38 70 PHE A C 1
ATOM 530 O O . PHE A 1 70 ? 5.747 11.017 -10.341 1.00 95.38 70 PHE A O 1
ATOM 537 N N . LEU A 1 71 ? 3.676 11.847 -10.711 1.00 94.00 71 LEU A N 1
ATOM 538 C CA . LEU A 1 71 ? 3.615 12.708 -9.544 1.00 94.00 71 LEU A CA 1
ATOM 539 C C . LEU A 1 71 ? 2.193 12.697 -8.995 1.00 94.00 71 LEU A C 1
ATOM 541 O O . LEU A 1 71 ? 1.248 13.123 -9.663 1.00 94.00 71 LEU A O 1
ATOM 545 N N . LYS A 1 72 ? 2.048 12.206 -7.770 1.00 90.25 72 LYS A N 1
ATOM 546 C CA . LYS A 1 72 ? 0.756 12.115 -7.105 1.00 90.25 72 LYS A CA 1
ATOM 547 C C . LYS A 1 72 ? 0.191 13.508 -6.834 1.00 90.25 72 LYS A C 1
ATOM 549 O O . LYS A 1 72 ? 0.929 14.417 -6.460 1.00 90.25 72 LYS A O 1
ATOM 554 N N . GLY A 1 73 ? -1.109 13.687 -7.058 1.00 85.75 73 GLY A N 1
ATOM 555 C CA . GLY A 1 73 ? -1.760 14.993 -6.917 1.00 85.75 73 GLY A CA 1
ATOM 556 C C . GLY A 1 73 ? -1.355 16.022 -7.982 1.00 85.75 73 GLY A C 1
ATOM 557 O O . GLY A 1 73 ? -1.620 17.212 -7.803 1.00 85.75 73 GLY A O 1
ATOM 558 N N . ALA A 1 74 ? -0.720 15.609 -9.087 1.00 84.69 74 ALA A N 1
ATOM 559 C CA . ALA A 1 74 ? -0.471 16.498 -10.221 1.00 84.69 74 ALA A CA 1
ATOM 560 C C . ALA A 1 74 ? -1.785 17.121 -10.722 1.00 84.69 74 ALA A C 1
ATOM 562 O O . ALA A 1 74 ? -2.735 16.408 -11.039 1.00 84.69 74 ALA A O 1
ATOM 563 N N . GLY A 1 75 ? -1.829 18.455 -10.774 1.00 77.06 75 GLY A N 1
ATOM 564 C CA . GLY A 1 75 ? -3.019 19.218 -11.164 1.00 77.06 75 GLY A CA 1
ATOM 565 C C . GLY A 1 75 ? -4.032 19.475 -10.041 1.00 77.06 75 GLY A C 1
ATOM 566 O O . GLY A 1 75 ? -5.071 20.071 -10.307 1.00 77.06 75 GLY A O 1
ATOM 567 N N . THR A 1 76 ? -3.751 19.064 -8.799 1.00 77.69 76 THR A N 1
ATOM 568 C CA . THR A 1 76 ? -4.612 19.351 -7.636 1.00 77.69 76 THR A CA 1
ATOM 569 C C . THR A 1 76 ? -4.202 20.641 -6.921 1.00 77.69 76 THR A C 1
ATOM 571 O O . THR A 1 76 ? -3.035 21.038 -6.949 1.00 77.69 76 THR A O 1
ATOM 574 N N . ALA A 1 77 ? -5.156 21.284 -6.240 1.00 72.44 77 ALA A N 1
ATOM 575 C CA . ALA A 1 77 ? -4.912 22.502 -5.461 1.00 72.44 77 ALA A CA 1
ATOM 576 C C . ALA A 1 77 ? -3.999 22.271 -4.238 1.00 72.44 77 ALA A C 1
ATOM 578 O O . ALA A 1 77 ? -3.311 23.194 -3.811 1.00 72.44 77 ALA A O 1
ATOM 579 N N . ALA A 1 78 ? -3.953 21.041 -3.715 1.00 66.62 78 ALA A N 1
ATOM 580 C CA . ALA A 1 78 ? -3.151 20.648 -2.554 1.00 66.62 78 ALA A CA 1
ATOM 581 C C . ALA A 1 78 ? -1.627 20.648 -2.806 1.00 66.62 78 ALA A C 1
ATOM 583 O O . ALA A 1 78 ? -0.844 20.561 -1.859 1.00 66.62 78 ALA A O 1
ATOM 584 N N . GLY A 1 79 ? -1.197 20.761 -4.068 1.00 68.12 79 GLY A N 1
ATOM 585 C CA . GLY A 1 79 ? 0.207 20.707 -4.467 1.00 68.12 79 GLY A CA 1
ATOM 586 C C . GLY A 1 79 ? 0.685 19.276 -4.732 1.00 68.12 79 GLY A C 1
ATOM 587 O O . GLY A 1 79 ? 0.471 18.356 -3.950 1.00 68.12 79 GLY A O 1
ATOM 588 N N . ALA A 1 80 ? 1.343 19.073 -5.870 1.00 77.62 80 ALA A N 1
ATOM 589 C CA . ALA A 1 80 ? 1.743 17.749 -6.329 1.00 77.62 80 ALA A CA 1
ATOM 590 C C . ALA A 1 80 ? 2.982 17.217 -5.584 1.00 77.62 80 ALA A C 1
ATOM 592 O O . ALA A 1 80 ? 3.909 17.967 -5.280 1.00 77.62 80 ALA A O 1
ATOM 593 N N . GLY A 1 81 ? 3.025 15.909 -5.325 1.00 76.31 81 GLY A N 1
ATOM 594 C CA . GLY A 1 81 ? 4.142 15.237 -4.651 1.00 76.31 81 GLY A CA 1
ATOM 595 C C . GLY A 1 81 ? 4.222 15.467 -3.141 1.00 76.31 81 GLY A C 1
ATOM 596 O O . GLY A 1 81 ? 5.204 15.051 -2.526 1.00 76.31 81 GLY A O 1
ATOM 597 N N . VAL A 1 82 ? 3.216 16.112 -2.545 1.00 79.00 82 VAL A N 1
ATOM 598 C CA . VAL A 1 82 ? 3.127 16.313 -1.096 1.00 79.00 82 VAL A CA 1
ATOM 599 C C . VAL A 1 82 ? 2.560 15.055 -0.441 1.00 79.00 82 VAL A C 1
ATOM 601 O O . VAL A 1 82 ? 1.522 14.538 -0.848 1.00 79.00 82 VAL A O 1
ATOM 604 N N . ASP A 1 83 ? 3.232 14.575 0.603 1.00 82.06 83 ASP A N 1
ATOM 605 C CA . ASP A 1 83 ? 2.749 13.476 1.442 1.00 82.06 83 ASP A CA 1
ATOM 606 C C . ASP A 1 83 ? 1.727 13.995 2.460 1.00 82.06 83 ASP A C 1
ATOM 608 O O . ASP A 1 83 ? 2.030 14.201 3.637 1.00 82.06 83 ASP A O 1
ATOM 612 N N . SER A 1 84 ? 0.524 14.296 1.974 1.00 79.06 84 SER A N 1
ATOM 613 C CA . SER A 1 84 ? -0.574 14.819 2.784 1.00 79.06 84 SER A CA 1
ATOM 614 C C . SER A 1 84 ? -1.712 13.814 2.898 1.00 79.06 84 SER A C 1
ATOM 616 O O . SER A 1 84 ? -1.949 13.008 2.002 1.00 79.06 84 SER A O 1
ATOM 618 N N . ARG A 1 85 ? -2.472 13.931 3.989 1.00 77.25 85 ARG A N 1
ATOM 619 C CA . ARG A 1 85 ? -3.697 13.164 4.242 1.00 77.25 85 ARG A CA 1
ATOM 620 C C . ARG A 1 85 ? -4.715 13.280 3.105 1.00 77.25 85 ARG A C 1
ATOM 622 O O . ARG A 1 85 ? -5.347 12.292 2.764 1.00 77.25 85 ARG A O 1
ATOM 629 N N . GLU A 1 86 ? -4.845 14.469 2.513 1.00 80.50 86 GLU A N 1
ATOM 630 C CA . GLU A 1 86 ? -5.773 14.743 1.407 1.00 80.50 86 GLU A CA 1
ATOM 631 C C . GLU A 1 86 ? -5.406 13.962 0.144 1.00 80.50 86 GLU A C 1
ATOM 633 O O . GLU A 1 86 ? -6.272 13.400 -0.519 1.00 80.50 86 GLU A O 1
ATOM 638 N N . LEU A 1 87 ? -4.111 13.894 -0.170 1.00 80.69 87 LEU A N 1
ATOM 639 C CA . LEU A 1 87 ? -3.635 13.162 -1.335 1.00 80.69 87 LEU A CA 1
ATOM 640 C C . LEU A 1 87 ? -3.447 11.679 -1.040 1.00 80.69 87 LEU A C 1
ATOM 642 O O . LEU A 1 87 ? -3.347 10.900 -1.975 1.00 80.69 87 LEU A O 1
ATOM 646 N N . ALA A 1 88 ? -3.408 11.260 0.223 1.00 81.25 88 ALA A N 1
ATOM 647 C CA . ALA A 1 88 ? -3.036 9.906 0.596 1.00 81.25 88 ALA A CA 1
ATOM 648 C C . ALA A 1 88 ? -3.878 8.775 -0.031 1.00 81.25 88 ALA A C 1
ATOM 650 O O . ALA A 1 88 ? -3.286 7.749 -0.384 1.00 81.25 88 ALA A O 1
ATOM 651 N N . PRO A 1 89 ? -5.206 8.914 -0.221 1.00 86.31 89 PRO A N 1
ATOM 652 C CA . PRO A 1 89 ? -5.998 7.904 -0.913 1.00 86.31 89 PRO A CA 1
ATOM 653 C C . PRO A 1 89 ? -5.457 7.590 -2.315 1.00 86.31 89 PRO A C 1
ATOM 655 O O . PRO A 1 89 ? -5.140 8.475 -3.117 1.00 86.31 89 PRO A O 1
ATOM 658 N N . LEU A 1 90 ? -5.355 6.300 -2.633 1.00 90.81 90 LEU A N 1
ATOM 659 C CA . LEU A 1 90 ? -5.139 5.849 -4.003 1.00 90.81 90 LEU A CA 1
ATOM 660 C C . LEU A 1 90 ? -6.486 5.823 -4.726 1.00 90.81 90 LEU A C 1
ATOM 662 O O . LEU A 1 90 ? -7.502 5.456 -4.137 1.00 90.81 90 LEU A O 1
ATOM 666 N N . ASN A 1 91 ? -6.484 6.212 -5.997 1.00 91.69 91 ASN A N 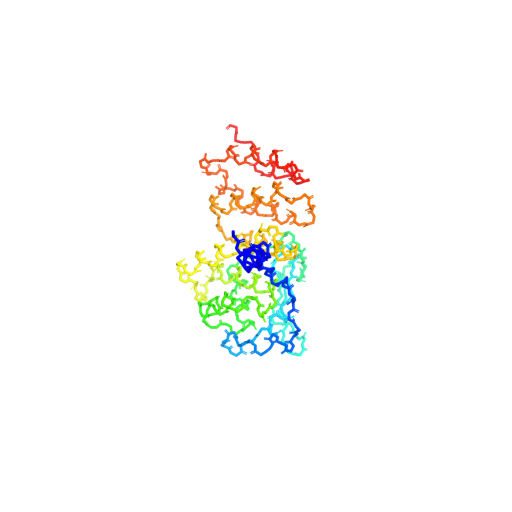1
ATOM 667 C CA . ASN A 1 91 ? -7.633 6.081 -6.881 1.00 91.69 91 ASN A CA 1
ATOM 668 C C . ASN A 1 91 ? -7.256 5.227 -8.109 1.00 91.69 91 ASN A C 1
ATOM 670 O O . ASN A 1 91 ? -6.062 5.052 -8.388 1.00 91.69 91 ASN A O 1
ATOM 674 N N . PRO A 1 92 ? -8.250 4.687 -8.834 1.00 94.44 92 PRO A N 1
ATOM 675 C CA . PRO A 1 92 ? -8.008 3.832 -9.992 1.00 94.44 92 PRO A CA 1
ATOM 676 C C . PRO A 1 92 ? -7.136 4.478 -11.092 1.00 94.44 92 PRO A C 1
ATOM 678 O O . PRO A 1 92 ? -6.193 3.849 -11.573 1.00 94.44 92 PRO A O 1
ATOM 681 N N . ALA A 1 93 ? -7.358 5.754 -11.424 1.00 93.75 93 ALA A N 1
ATOM 682 C CA . ALA A 1 93 ? -6.568 6.468 -12.432 1.00 93.75 93 ALA A CA 1
ATOM 683 C C . ALA A 1 93 ? -5.092 6.660 -12.022 1.00 93.75 93 ALA A C 1
ATOM 685 O O . ALA A 1 93 ? -4.183 6.535 -12.845 1.00 93.75 93 ALA A O 1
ATOM 686 N N . ASP A 1 94 ? -4.822 6.951 -10.748 1.00 93.75 94 ASP A N 1
ATOM 687 C CA . ASP A 1 94 ? -3.461 7.027 -10.204 1.00 93.75 94 ASP A CA 1
ATOM 688 C C . ASP A 1 94 ? -2.771 5.662 -10.275 1.00 93.75 94 ASP A C 1
ATOM 690 O O . ASP A 1 94 ? -1.592 5.591 -10.629 1.00 93.75 94 ASP A O 1
ATOM 694 N N . ARG A 1 95 ? -3.501 4.576 -9.985 1.00 95.81 95 ARG A N 1
ATOM 695 C CA . ARG A 1 95 ? -2.990 3.208 -10.139 1.00 95.81 95 ARG A CA 1
ATOM 696 C C . ARG A 1 95 ? -2.551 2.970 -11.580 1.00 95.81 95 ARG A C 1
ATOM 698 O O . ARG A 1 95 ? -1.407 2.576 -11.804 1.00 95.81 95 ARG A O 1
ATOM 705 N N . ASP A 1 96 ? -3.398 3.285 -12.551 1.00 96.62 96 ASP A N 1
ATOM 706 C CA . ASP A 1 96 ? -3.092 3.095 -13.973 1.00 96.62 96 ASP A CA 1
ATOM 707 C C . ASP A 1 96 ? -1.888 3.934 -14.429 1.00 96.62 96 ASP A C 1
ATOM 709 O O . ASP A 1 96 ? -0.996 3.423 -15.114 1.00 96.62 96 ASP A O 1
ATOM 713 N N . LYS A 1 97 ? -1.782 5.189 -13.972 1.00 96.00 97 LYS A N 1
ATOM 714 C CA . LYS A 1 97 ? -0.616 6.053 -14.238 1.00 96.00 97 LYS A CA 1
ATOM 715 C C . LYS A 1 97 ? 0.676 5.501 -13.636 1.00 96.00 97 LYS A C 1
ATOM 717 O O . LYS A 1 97 ? 1.719 5.580 -14.282 1.00 96.00 97 LYS A O 1
ATOM 722 N N . ILE A 1 98 ? 0.629 4.928 -12.431 1.00 96.81 98 ILE A N 1
ATOM 723 C CA . ILE A 1 98 ? 1.794 4.278 -11.811 1.00 96.81 98 ILE A CA 1
ATOM 724 C C . ILE A 1 98 ? 2.248 3.084 -12.657 1.00 96.81 98 ILE A C 1
ATOM 726 O O . ILE A 1 98 ? 3.440 2.949 -12.941 1.00 96.81 98 ILE A O 1
ATOM 730 N N . LEU A 1 99 ? 1.312 2.241 -13.099 1.00 97.50 99 LEU A N 1
ATOM 731 C CA . LEU A 1 99 ? 1.627 1.095 -13.954 1.00 97.50 99 LEU A CA 1
ATOM 732 C C . LEU A 1 99 ? 2.232 1.545 -15.287 1.00 97.50 99 LEU A C 1
ATOM 734 O O . LEU A 1 99 ? 3.234 0.976 -15.718 1.00 97.50 99 LEU A O 1
ATOM 738 N N . MET A 1 100 ? 1.678 2.592 -15.900 1.00 96.62 100 MET A N 1
ATOM 739 C CA . MET A 1 100 ? 2.201 3.174 -17.136 1.00 96.62 100 MET A CA 1
ATOM 740 C C . MET A 1 100 ? 3.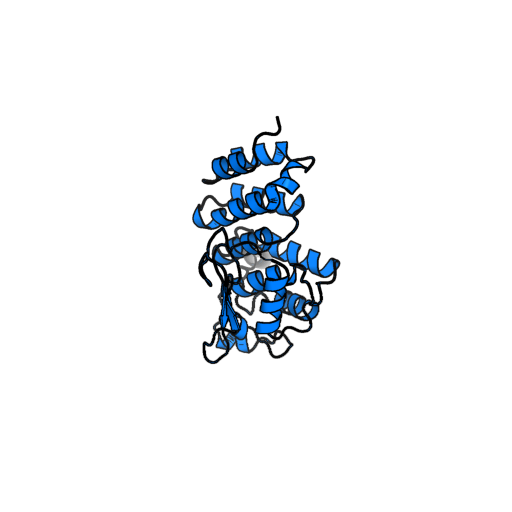615 3.742 -16.952 1.00 96.62 100 MET A C 1
ATOM 742 O O . MET A 1 100 ? 4.501 3.441 -17.752 1.00 96.62 100 MET A O 1
ATOM 746 N N . ALA A 1 101 ? 3.857 4.502 -15.880 1.00 96.75 101 ALA A N 1
ATOM 747 C CA . ALA A 1 101 ? 5.170 5.068 -15.564 1.00 96.75 101 ALA A CA 1
ATOM 748 C C . ALA A 1 101 ? 6.239 3.982 -15.350 1.00 96.75 101 ALA A C 1
ATOM 750 O O . ALA A 1 101 ? 7.389 4.145 -15.758 1.00 96.75 101 ALA A O 1
ATOM 751 N N . LEU A 1 102 ? 5.854 2.851 -14.754 1.00 96.44 102 LEU A N 1
ATOM 752 C CA . LEU A 1 102 ? 6.726 1.688 -14.568 1.00 96.44 102 LEU A CA 1
ATOM 753 C C . LEU A 1 102 ? 6.736 0.735 -15.771 1.00 96.44 102 LEU A C 1
ATOM 755 O O . LEU A 1 102 ? 7.490 -0.233 -15.759 1.00 96.44 102 LEU A O 1
ATOM 759 N N . LYS A 1 103 ? 5.933 0.998 -16.810 1.00 96.12 103 LYS A N 1
ATOM 760 C CA . LYS A 1 103 ? 5.759 0.136 -17.992 1.00 96.12 103 LYS A CA 1
ATOM 761 C C . LYS A 1 103 ? 5.326 -1.298 -17.642 1.00 96.12 103 LYS A C 1
ATOM 763 O O . LYS A 1 103 ? 5.731 -2.256 -18.298 1.00 96.12 103 LYS A O 1
ATOM 768 N N . ILE A 1 104 ? 4.488 -1.449 -16.616 1.00 97.25 104 ILE A N 1
ATOM 769 C CA . ILE A 1 104 ? 3.928 -2.737 -16.188 1.00 97.25 104 ILE A CA 1
ATOM 770 C C . ILE A 1 104 ? 2.690 -3.047 -17.036 1.00 97.25 104 ILE A C 1
ATOM 772 O O . ILE A 1 104 ? 1.642 -2.427 -16.864 1.00 97.25 104 ILE A O 1
ATOM 776 N N . SER A 1 105 ? 2.799 -4.031 -17.925 1.00 95.94 105 SER A N 1
ATOM 777 C CA . SER A 1 105 ? 1.707 -4.538 -18.766 1.00 95.94 105 SER A CA 1
ATOM 778 C C . SER A 1 105 ? 1.012 -5.778 -18.187 1.00 95.94 105 SER A C 1
ATOM 780 O O . SER A 1 105 ? -0.174 -5.987 -18.439 1.00 95.94 105 SER A O 1
ATOM 782 N N . ASP A 1 106 ? 1.708 -6.572 -17.366 1.00 97.56 106 ASP A N 1
ATOM 783 C CA . ASP A 1 106 ? 1.153 -7.714 -16.629 1.00 97.56 106 ASP A CA 1
ATOM 784 C C . ASP A 1 106 ? 1.318 -7.529 -15.106 1.00 97.56 106 ASP A C 1
ATOM 786 O O . ASP A 1 106 ? 2.336 -7.920 -14.514 1.00 97.56 106 ASP A O 1
ATOM 790 N N . PRO A 1 107 ? 0.302 -6.956 -14.435 1.00 97.81 107 PRO A N 1
ATOM 791 C CA . PRO A 1 107 ? 0.286 -6.788 -12.983 1.00 97.81 107 PRO A CA 1
ATOM 792 C C . PRO A 1 107 ? 0.343 -8.108 -12.207 1.00 97.81 107 PRO A C 1
ATOM 794 O O . PRO A 1 107 ? 0.903 -8.153 -11.111 1.00 97.81 107 PRO A O 1
ATOM 797 N N . ASN A 1 108 ? -0.194 -9.199 -12.767 1.00 98.25 108 ASN A N 1
ATOM 798 C CA . ASN A 1 108 ? -0.206 -10.503 -12.106 1.00 98.25 108 ASN A CA 1
ATOM 799 C C . ASN A 1 108 ? 1.200 -11.110 -12.069 1.00 98.25 108 ASN A C 1
ATOM 801 O O . ASN A 1 108 ? 1.626 -11.614 -11.026 1.00 98.25 108 ASN A O 1
ATOM 805 N N . ALA A 1 109 ? 1.931 -11.046 -13.184 1.00 98.19 109 ALA A N 1
ATOM 806 C CA . ALA A 1 109 ? 3.326 -11.478 -13.230 1.00 98.19 109 ALA A CA 1
ATOM 807 C C . ALA A 1 109 ? 4.211 -10.623 -12.312 1.00 98.19 109 ALA A C 1
ATOM 809 O O . ALA A 1 109 ? 5.025 -11.173 -11.567 1.00 98.19 109 ALA A O 1
ATOM 810 N N . MET A 1 110 ? 4.007 -9.300 -12.307 1.00 98.44 110 MET A N 1
ATOM 811 C CA . MET A 1 110 ? 4.756 -8.393 -11.433 1.00 98.44 110 MET A CA 1
ATOM 812 C C . MET A 1 110 ? 4.538 -8.718 -9.950 1.00 98.44 110 MET A C 1
ATOM 814 O O . MET A 1 110 ? 5.508 -8.882 -9.210 1.00 98.44 110 MET A O 1
ATOM 818 N N . ALA A 1 111 ? 3.285 -8.886 -9.514 1.00 98.56 111 ALA A N 1
ATOM 819 C CA . ALA A 1 111 ? 2.977 -9.221 -8.124 1.00 98.56 111 ALA A CA 1
ATOM 820 C C . ALA A 1 111 ? 3.654 -10.530 -7.686 1.00 98.56 111 ALA A C 1
ATOM 822 O O . ALA A 1 111 ? 4.316 -10.561 -6.650 1.00 98.56 111 ALA A O 1
ATOM 823 N N . ARG A 1 112 ? 3.580 -11.592 -8.503 1.00 98.62 112 ARG A N 1
ATOM 824 C CA . ARG A 1 112 ? 4.275 -12.866 -8.222 1.00 98.62 112 ARG A CA 1
ATOM 825 C C . ARG A 1 112 ? 5.784 -12.684 -8.110 1.00 98.62 112 ARG A C 1
ATOM 827 O O . ARG A 1 112 ? 6.413 -13.256 -7.224 1.00 98.62 112 ARG A O 1
ATOM 834 N N . SER A 1 113 ? 6.361 -11.889 -9.004 1.00 98.38 113 SER A N 1
ATOM 835 C CA . SER A 1 113 ? 7.796 -11.628 -9.015 1.00 98.38 113 SER A CA 1
ATOM 836 C C . SER A 1 113 ? 8.260 -10.893 -7.756 1.00 98.38 113 SER A C 1
ATOM 838 O O . SER A 1 113 ? 9.254 -11.292 -7.146 1.00 98.38 113 SER A O 1
ATOM 840 N N . LEU A 1 114 ? 7.505 -9.881 -7.316 1.00 98.50 114 LEU A N 1
ATOM 841 C CA . LEU A 1 114 ? 7.765 -9.148 -6.075 1.00 98.50 114 LEU A CA 1
ATOM 842 C C . LEU A 1 114 ? 7.633 -10.045 -4.842 1.00 98.50 114 LEU A C 1
ATOM 844 O O . LEU A 1 114 ? 8.506 -10.002 -3.979 1.00 98.50 114 LEU A O 1
ATOM 848 N N . LEU A 1 115 ? 6.595 -10.886 -4.774 1.00 98.50 115 LEU A N 1
ATOM 849 C CA . LEU A 1 115 ? 6.416 -11.845 -3.677 1.00 98.50 115 LEU A CA 1
ATOM 850 C C . LEU A 1 115 ? 7.605 -12.817 -3.588 1.00 98.50 115 LEU A C 1
ATOM 852 O O . LEU A 1 115 ? 8.191 -12.985 -2.518 1.00 98.50 115 LEU A O 1
ATOM 856 N N . ASN A 1 116 ? 8.023 -13.388 -4.720 1.00 97.88 116 ASN A N 1
ATOM 857 C CA . ASN A 1 116 ? 9.123 -14.356 -4.780 1.00 97.88 116 ASN A CA 1
ATOM 858 C C . ASN A 1 116 ? 10.494 -13.737 -4.472 1.00 97.88 116 ASN A C 1
ATOM 860 O O . ASN A 1 116 ? 11.374 -14.404 -3.928 1.00 97.88 116 ASN A O 1
ATOM 864 N N . ASN A 1 117 ? 10.695 -12.468 -4.830 1.00 97.69 117 ASN A N 1
ATOM 865 C CA . ASN A 1 117 ? 11.981 -11.788 -4.695 1.00 97.69 117 ASN A CA 1
ATOM 866 C C . ASN A 1 117 ? 12.030 -10.781 -3.543 1.00 97.69 117 ASN A C 1
ATOM 868 O O . ASN A 1 117 ? 13.027 -10.074 -3.411 1.00 97.69 117 ASN A O 1
ATOM 872 N N . TYR A 1 118 ? 11.009 -10.733 -2.686 1.00 96.75 118 TYR A N 1
ATOM 873 C CA . TYR A 1 118 ? 10.849 -9.718 -1.642 1.00 96.75 118 TYR A CA 1
ATOM 874 C C . TYR A 1 118 ? 12.096 -9.504 -0.770 1.00 96.75 118 TYR A C 1
ATOM 876 O O . TYR A 1 118 ? 12.454 -8.377 -0.443 1.00 96.75 118 TYR A O 1
ATOM 884 N N . ASN A 1 119 ? 12.798 -10.585 -0.421 1.00 95.00 119 ASN A N 1
ATOM 885 C CA . ASN A 1 119 ? 13.998 -10.535 0.422 1.00 95.00 119 ASN A CA 1
ATOM 886 C C . ASN A 1 119 ? 15.274 -10.112 -0.320 1.00 95.00 119 ASN A C 1
ATOM 888 O O . ASN A 1 119 ? 16.327 -10.000 0.298 1.00 95.00 119 ASN A O 1
ATOM 892 N N . ARG A 1 120 ? 15.197 -9.920 -1.638 1.00 96.00 120 ARG A N 1
ATOM 893 C CA . ARG A 1 120 ? 16.327 -9.619 -2.527 1.00 96.00 120 ARG A CA 1
ATOM 894 C C . ARG A 1 120 ? 16.209 -8.240 -3.175 1.00 96.00 120 ARG A C 1
ATOM 896 O O . ARG A 1 120 ? 17.065 -7.861 -3.967 1.00 96.00 120 ARG A O 1
ATOM 903 N N . VAL A 1 121 ? 15.147 -7.509 -2.854 1.00 96.75 121 VAL A N 1
ATOM 904 C CA . VAL A 1 121 ? 14.866 -6.161 -3.345 1.00 96.75 121 VAL A CA 1
ATOM 905 C C . VAL A 1 121 ? 14.524 -5.255 -2.169 1.00 96.75 121 VAL A C 1
ATOM 907 O O . VAL A 1 121 ? 14.435 -5.699 -1.026 1.00 96.75 121 VAL A O 1
ATOM 910 N N . SER A 1 122 ? 14.315 -3.974 -2.444 1.00 96.00 122 SER A N 1
ATOM 911 C CA . SER A 1 122 ? 13.883 -3.009 -1.441 1.00 96.00 122 SER A CA 1
ATOM 912 C C . SER A 1 122 ? 12.481 -3.324 -0.917 1.00 96.00 122 SER A C 1
ATOM 914 O O . SER A 1 122 ? 11.483 -3.049 -1.582 1.00 96.00 122 SER A O 1
ATOM 916 N N . ARG A 1 123 ? 12.403 -3.911 0.282 1.00 96.75 123 ARG A N 1
ATOM 917 C CA . ARG A 1 123 ? 11.145 -4.358 0.906 1.00 96.75 123 ARG A CA 1
ATOM 918 C C . ARG A 1 123 ? 10.071 -3.273 1.009 1.00 96.75 123 ARG A C 1
ATOM 920 O O . ARG A 1 123 ? 8.919 -3.527 0.679 1.00 96.75 123 ARG A O 1
ATOM 927 N N . GLU A 1 124 ? 10.452 -2.068 1.425 1.00 95.88 124 GLU A N 1
ATOM 928 C CA . GLU A 1 124 ? 9.558 -0.905 1.513 1.00 95.88 124 GLU A CA 1
ATOM 929 C C . GLU A 1 124 ? 8.916 -0.592 0.150 1.00 95.88 124 GLU A C 1
ATOM 931 O O . GLU A 1 124 ? 7.695 -0.579 0.011 1.00 95.88 124 GLU A O 1
ATOM 936 N N . HIS A 1 125 ? 9.734 -0.448 -0.892 1.00 97.44 125 HIS A N 1
ATOM 937 C CA . HIS A 1 125 ? 9.265 -0.141 -2.243 1.00 97.44 125 HIS A CA 1
ATOM 938 C C . HIS A 1 125 ? 8.447 -1.289 -2.846 1.00 97.44 125 HIS A C 1
ATOM 940 O O . HIS A 1 125 ? 7.434 -1.051 -3.506 1.00 97.44 125 HIS A O 1
ATOM 946 N N . ALA A 1 126 ? 8.841 -2.537 -2.578 1.00 98.00 126 ALA A N 1
ATOM 947 C CA . ALA A 1 126 ? 8.081 -3.710 -2.987 1.00 98.00 126 ALA A CA 1
ATOM 948 C C . ALA A 1 126 ? 6.687 -3.733 -2.340 1.00 98.00 126 ALA A C 1
ATOM 950 O O . ALA A 1 126 ? 5.713 -3.996 -3.038 1.00 98.00 126 ALA A O 1
ATOM 951 N N . LEU A 1 127 ? 6.560 -3.407 -1.047 1.00 97.75 127 LEU A N 1
ATOM 952 C CA . LEU A 1 127 ? 5.254 -3.309 -0.384 1.00 97.75 127 LEU A CA 1
ATOM 953 C C . LEU A 1 127 ? 4.393 -2.179 -0.936 1.00 97.75 127 LEU A C 1
ATOM 955 O O . LEU A 1 127 ? 3.198 -2.382 -1.147 1.00 97.75 127 LEU A O 1
ATOM 959 N N . ALA A 1 128 ? 4.987 -1.011 -1.188 1.00 97.69 128 ALA A N 1
ATOM 960 C CA . ALA A 1 128 ? 4.273 0.107 -1.793 1.00 97.69 128 ALA A CA 1
ATOM 961 C C . ALA A 1 128 ? 3.683 -0.291 -3.156 1.00 97.69 128 ALA A C 1
ATOM 963 O O . ALA A 1 128 ? 2.491 -0.097 -3.397 1.00 97.69 128 ALA A O 1
ATOM 964 N N . LEU A 1 129 ? 4.487 -0.930 -4.013 1.00 98.25 129 LEU A N 1
ATOM 965 C CA . LEU A 1 129 ? 4.035 -1.389 -5.324 1.00 98.25 129 LEU A CA 1
ATOM 966 C C . LEU A 1 129 ? 3.029 -2.545 -5.227 1.00 98.25 129 LEU A C 1
ATOM 968 O O . LEU A 1 129 ? 2.038 -2.537 -5.949 1.00 98.25 129 LEU A O 1
ATOM 972 N N . LEU A 1 130 ? 3.211 -3.501 -4.311 1.00 98.56 130 LEU A N 1
ATOM 973 C CA . LEU A 1 130 ? 2.223 -4.558 -4.058 1.00 98.56 130 LEU A CA 1
ATOM 974 C C . LEU A 1 130 ? 0.861 -3.982 -3.636 1.00 98.56 130 LEU A C 1
ATOM 976 O O . LEU A 1 130 ? -0.167 -4.448 -4.127 1.00 98.56 130 LEU A O 1
ATOM 980 N N . GLY A 1 131 ? 0.847 -2.942 -2.796 1.00 97.50 131 GLY A N 1
ATOM 981 C CA . GLY A 1 131 ? -0.373 -2.216 -2.430 1.00 97.50 131 GLY A CA 1
ATOM 982 C C . GLY A 1 131 ? -1.074 -1.588 -3.638 1.00 97.50 131 GLY A C 1
ATOM 983 O O . GLY A 1 131 ? -2.285 -1.744 -3.793 1.00 97.50 131 GLY A O 1
ATOM 984 N N . VAL A 1 132 ? -0.310 -0.953 -4.535 1.00 97.81 132 VAL A N 1
ATOM 985 C CA . VAL A 1 132 ? -0.833 -0.381 -5.791 1.00 97.81 132 VAL A CA 1
ATOM 986 C C . VAL A 1 132 ? -1.359 -1.463 -6.735 1.00 97.81 132 VAL A C 1
ATOM 988 O O . VAL A 1 132 ? -2.426 -1.307 -7.323 1.00 97.81 132 VAL A O 1
ATOM 991 N N . LEU A 1 133 ? -0.651 -2.585 -6.874 1.00 98.00 133 LEU A N 1
ATOM 992 C CA . LEU A 1 133 ? -1.076 -3.683 -7.744 1.00 98.00 133 LEU A CA 1
ATOM 993 C C . LEU A 1 133 ? -2.387 -4.314 -7.258 1.00 98.00 133 LEU A C 1
ATOM 995 O O . LEU A 1 133 ? -3.232 -4.634 -8.096 1.00 98.00 133 LEU A O 1
ATOM 999 N N . ALA A 1 134 ? -2.559 -4.459 -5.938 1.00 97.44 134 ALA A N 1
ATOM 1000 C CA . ALA A 1 134 ? -3.769 -4.988 -5.303 1.00 97.44 134 ALA A CA 1
ATOM 1001 C C . ALA A 1 134 ? -4.982 -4.044 -5.372 1.00 97.44 134 ALA A C 1
ATOM 1003 O O . ALA A 1 134 ? -6.121 -4.500 -5.208 1.00 97.44 134 ALA A O 1
ATOM 1004 N N . TYR A 1 135 ? -4.748 -2.759 -5.643 1.00 96.69 135 TYR A N 1
ATOM 1005 C CA . TYR A 1 135 ? -5.794 -1.777 -5.889 1.00 96.69 135 TYR A CA 1
ATOM 1006 C C . TYR A 1 135 ? -6.367 -1.943 -7.317 1.00 96.69 135 TYR A C 1
ATOM 1008 O O . TYR A 1 135 ? -5.595 -2.124 -8.268 1.00 96.69 135 TYR A O 1
ATOM 1016 N N . PRO A 1 136 ? -7.700 -1.906 -7.507 1.00 92.94 136 PRO A N 1
ATOM 1017 C CA . PRO A 1 136 ? -8.317 -2.026 -8.829 1.00 92.94 136 PRO A CA 1
ATOM 1018 C C . PRO A 1 136 ? -8.069 -0.779 -9.699 1.00 92.94 136 PRO A C 1
ATOM 1020 O O . PRO A 1 136 ? -8.306 0.341 -9.260 1.00 92.94 136 PRO A O 1
ATOM 1023 N N . GLY A 1 137 ? -7.600 -0.979 -10.935 1.00 88.81 137 GLY A N 1
ATOM 1024 C CA . GLY A 1 137 ? -7.480 0.076 -11.955 1.00 88.81 137 GLY A CA 1
ATOM 1025 C C . GLY A 1 137 ? -8.775 0.309 -12.738 1.00 88.81 137 GLY A C 1
ATOM 1026 O O . GLY A 1 137 ? -9.714 -0.484 -12.603 1.00 88.81 137 GLY A O 1
ATOM 1027 N N . GLU A 1 138 ? -8.804 1.368 -13.555 1.00 90.06 138 GLU A N 1
ATOM 1028 C CA . GLU A 1 138 ? -9.918 1.672 -14.477 1.00 90.06 138 GLU A CA 1
ATOM 1029 C C . GLU A 1 138 ? -9.743 0.888 -15.776 1.00 90.06 138 GLU A C 1
ATOM 1031 O O . GLU A 1 138 ? -10.612 0.104 -16.158 1.00 90.06 138 GLU A O 1
ATOM 1036 N N . ASP A 1 139 ? -8.573 1.047 -16.392 1.00 90.31 139 ASP A N 1
ATOM 1037 C CA . ASP A 1 139 ? -8.286 0.588 -17.751 1.00 90.31 139 ASP A CA 1
ATOM 1038 C C . ASP A 1 139 ? -7.268 -0.553 -17.789 1.00 90.31 139 ASP A C 1
ATOM 1040 O O . ASP A 1 139 ? -7.128 -1.258 -18.792 1.00 90.31 139 ASP A O 1
ATOM 1044 N N . THR A 1 140 ? -6.517 -0.745 -16.704 1.00 92.19 140 THR A N 1
ATOM 1045 C CA . THR A 1 140 ? -5.449 -1.744 -16.665 1.00 92.19 140 THR A CA 1
ATOM 1046 C C . THR A 1 140 ? -5.871 -3.023 -15.945 1.00 92.19 140 THR A C 1
ATOM 1048 O O . THR A 1 140 ? -6.691 -3.034 -15.025 1.00 92.19 140 THR A O 1
ATOM 1051 N N . THR A 1 141 ? -5.266 -4.145 -16.347 1.00 94.50 141 THR A N 1
ATOM 1052 C CA . THR A 1 141 ? -5.583 -5.477 -15.819 1.00 94.50 141 THR A CA 1
ATOM 1053 C C . THR A 1 141 ? -5.511 -5.517 -14.288 1.00 94.50 141 THR A C 1
ATOM 1055 O O . THR A 1 141 ? -4.502 -5.159 -13.667 1.00 94.50 141 THR A O 1
ATOM 1058 N N . GLN A 1 142 ? -6.584 -5.990 -13.660 1.00 96.06 142 GLN A N 1
ATOM 1059 C CA . GLN A 1 142 ? -6.633 -6.214 -12.217 1.00 96.06 142 GLN A CA 1
ATOM 1060 C C . GLN A 1 142 ? -5.919 -7.522 -11.844 1.00 96.06 142 GLN A C 1
ATOM 1062 O O . GLN A 1 142 ? -5.722 -8.421 -12.673 1.00 96.06 142 GLN A O 1
ATOM 1067 N N . LEU A 1 143 ? -5.512 -7.653 -10.579 1.00 97.94 143 LEU A N 1
ATOM 1068 C CA . LEU A 1 143 ? -5.019 -8.940 -10.092 1.00 97.94 143 LEU A CA 1
ATOM 1069 C C . LEU A 1 143 ? -6.144 -9.976 -10.105 1.00 97.94 143 LEU A C 1
ATOM 1071 O O . LEU A 1 143 ? -7.289 -9.678 -9.765 1.00 97.94 143 LEU A O 1
ATOM 1075 N N . LYS A 1 144 ? -5.797 -11.221 -10.438 1.00 97.94 144 LYS A N 1
ATOM 1076 C CA . LYS A 1 144 ? -6.700 -12.359 -10.248 1.00 97.94 144 LYS A CA 1
ATOM 1077 C C . LYS A 1 144 ? -7.115 -12.421 -8.768 1.00 97.94 144 LYS A C 1
ATOM 1079 O O . LYS A 1 144 ? -6.236 -12.257 -7.918 1.00 97.94 144 LYS A O 1
ATOM 1084 N N . PRO A 1 145 ? -8.390 -12.704 -8.436 1.00 97.06 145 PRO A N 1
ATOM 1085 C CA . PRO A 1 145 ? -8.889 -12.606 -7.061 1.00 97.06 145 PRO A CA 1
ATOM 1086 C C . PRO A 1 145 ? -8.054 -13.364 -6.020 1.00 97.06 145 PRO A C 1
ATOM 1088 O O . PRO A 1 145 ? -7.742 -12.819 -4.966 1.00 97.06 145 PRO A O 1
ATOM 1091 N N . HIS A 1 146 ? -7.612 -14.586 -6.335 1.00 97.62 146 HIS A N 1
ATOM 1092 C CA . HIS A 1 146 ? -6.773 -15.381 -5.431 1.00 97.62 146 HIS A CA 1
ATOM 1093 C C . HIS A 1 146 ? -5.386 -14.772 -5.211 1.00 97.62 146 HIS A C 1
ATOM 1095 O O . HIS A 1 146 ? -4.875 -14.804 -4.099 1.00 97.62 146 HIS A O 1
ATOM 1101 N N . LEU A 1 147 ? -4.786 -14.193 -6.255 1.00 98.44 147 LEU A N 1
ATOM 1102 C CA . LEU A 1 147 ? -3.493 -13.521 -6.147 1.00 98.44 147 LEU A CA 1
ATOM 1103 C C . LEU A 1 147 ? -3.630 -12.199 -5.388 1.00 98.44 147 LEU A C 1
ATOM 1105 O O . LEU A 1 147 ? -2.737 -11.837 -4.632 1.00 98.44 147 LEU A O 1
ATOM 1109 N N . ARG A 1 148 ? -4.750 -11.486 -5.556 1.00 98.00 148 ARG A N 1
ATOM 1110 C CA . ARG A 1 148 ? -5.047 -10.300 -4.750 1.00 98.00 148 ARG A CA 1
ATOM 1111 C C . ARG A 1 148 ? -5.096 -10.655 -3.264 1.00 98.00 148 ARG A C 1
ATOM 1113 O O . ARG A 1 148 ? -4.466 -9.965 -2.471 1.00 98.00 148 ARG A O 1
ATOM 1120 N N . GLU A 1 149 ? -5.793 -11.731 -2.900 1.00 97.75 149 GLU A N 1
ATOM 1121 C CA . GLU A 1 149 ? -5.846 -12.176 -1.503 1.00 97.75 149 GLU A CA 1
ATOM 1122 C C . GLU A 1 149 ? -4.467 -12.598 -0.985 1.00 97.75 149 GLU A C 1
ATOM 1124 O O . GLU A 1 149 ? -4.072 -12.185 0.101 1.00 97.75 149 GLU A O 1
ATOM 1129 N N . GLU A 1 150 ? -3.688 -13.329 -1.786 1.00 98.44 150 GLU A N 1
ATOM 1130 C CA . GLU A 1 150 ? -2.306 -13.700 -1.453 1.00 98.44 150 GLU A CA 1
ATOM 1131 C C . GLU A 1 150 ? -1.435 -12.463 -1.167 1.00 98.44 150 GLU A C 1
ATOM 1133 O O . GLU A 1 150 ? -0.719 -12.419 -0.164 1.00 98.44 150 GLU A O 1
ATOM 1138 N N . VAL A 1 151 ? -1.536 -11.423 -2.003 1.00 98.62 151 VAL A N 1
ATOM 1139 C CA . VAL A 1 151 ? -0.822 -10.152 -1.808 1.00 98.62 151 VAL A CA 1
ATOM 1140 C C . VAL A 1 151 ? -1.266 -9.458 -0.521 1.00 98.62 151 VAL A C 1
ATOM 1142 O O . VAL A 1 151 ? -0.422 -9.027 0.265 1.00 98.62 151 VAL A O 1
ATOM 1145 N N . LEU A 1 152 ? -2.570 -9.361 -0.263 1.00 98.25 152 LEU A N 1
ATOM 1146 C CA . LEU A 1 152 ? -3.081 -8.709 0.945 1.00 98.25 152 LEU A CA 1
ATOM 1147 C C . LEU A 1 152 ? -2.688 -9.479 2.209 1.00 98.25 152 LEU A C 1
ATOM 1149 O O . LEU A 1 152 ? -2.238 -8.870 3.182 1.00 98.25 152 LEU A O 1
ATOM 1153 N N . GLN A 1 153 ? -2.771 -10.808 2.185 1.00 98.19 153 GLN A N 1
ATOM 1154 C CA . GLN A 1 153 ? -2.297 -11.669 3.265 1.00 98.19 153 GLN A CA 1
ATOM 1155 C C . GLN A 1 153 ? -0.797 -11.483 3.509 1.00 98.19 153 GLN A C 1
ATOM 1157 O O . GLN A 1 153 ? -0.366 -11.376 4.662 1.00 98.19 153 GLN A O 1
ATOM 1162 N N . PHE A 1 154 ? -0.001 -11.398 2.441 1.00 98.50 154 PHE A N 1
ATOM 1163 C CA . PHE A 1 154 ? 1.429 -11.135 2.534 1.00 98.50 154 PHE A CA 1
ATOM 1164 C C . PHE A 1 154 ? 1.715 -9.789 3.214 1.00 98.50 154 PHE A C 1
ATOM 1166 O O . PHE A 1 154 ? 2.497 -9.746 4.169 1.00 98.50 154 PHE A O 1
ATOM 1173 N N . ILE A 1 155 ? 1.038 -8.715 2.786 1.00 98.31 155 ILE A N 1
ATOM 1174 C CA . ILE A 1 155 ? 1.175 -7.372 3.371 1.00 98.31 155 ILE A CA 1
ATOM 1175 C C . ILE A 1 155 ? 0.763 -7.383 4.854 1.00 98.31 155 ILE A C 1
ATOM 1177 O O . ILE A 1 155 ? 1.531 -6.921 5.698 1.00 98.31 155 ILE A O 1
ATOM 1181 N N . ARG A 1 156 ? -0.379 -7.993 5.217 1.00 97.56 156 ARG A N 1
ATOM 1182 C CA . ARG A 1 156 ? -0.790 -8.174 6.631 1.00 97.56 156 ARG A CA 1
ATOM 1183 C C . ARG A 1 156 ? 0.289 -8.902 7.439 1.00 97.56 156 ARG A C 1
ATOM 1185 O O . ARG A 1 156 ? 0.606 -8.526 8.570 1.00 97.56 156 ARG A O 1
ATOM 1192 N N . GLY A 1 157 ? 0.910 -9.916 6.841 1.00 96.50 157 GLY A N 1
ATOM 1193 C CA . GLY A 1 157 ? 2.015 -10.674 7.420 1.00 96.50 157 GLY A CA 1
ATOM 1194 C C . GLY A 1 157 ? 3.300 -9.870 7.649 1.00 96.50 157 GLY A C 1
ATOM 1195 O O . GLY A 1 157 ? 4.238 -10.413 8.239 1.00 96.50 157 GLY A O 1
ATOM 1196 N N . ARG A 1 158 ? 3.388 -8.615 7.188 1.00 96.25 158 ARG A N 1
ATOM 1197 C CA . ARG A 1 158 ? 4.509 -7.699 7.458 1.00 96.25 158 ARG A CA 1
ATOM 1198 C C . ARG A 1 158 ? 4.291 -6.779 8.659 1.00 96.25 158 ARG A C 1
ATOM 1200 O O . ARG A 1 158 ? 5.216 -6.088 9.052 1.00 96.25 158 ARG A O 1
ATOM 1207 N N . LEU A 1 159 ? 3.137 -6.835 9.322 1.00 95.00 159 LEU A N 1
ATOM 1208 C CA . LEU A 1 159 ? 2.864 -6.089 10.563 1.00 95.00 159 LEU A CA 1
ATOM 1209 C C . LEU A 1 159 ? 3.421 -6.777 11.827 1.00 95.00 159 LEU A C 1
ATOM 1211 O O . LEU A 1 159 ? 2.941 -6.545 12.938 1.00 95.00 159 LEU A O 1
ATOM 1215 N N . GLN A 1 160 ? 4.378 -7.696 11.673 1.00 91.19 160 GLN A N 1
ATOM 1216 C CA . GLN A 1 160 ? 4.914 -8.499 12.775 1.00 91.19 160 GLN A CA 1
ATOM 1217 C C . GLN A 1 160 ? 6.151 -7.837 13.397 1.00 91.19 160 GLN A C 1
ATOM 1219 O O . GLN A 1 160 ? 6.934 -7.253 12.655 1.00 91.19 160 GLN A O 1
ATOM 1224 N N . PRO A 1 161 ? 6.400 -7.997 14.714 1.00 88.00 161 PRO A N 1
ATOM 1225 C CA . PRO A 1 161 ? 7.523 -7.343 15.402 1.00 88.00 161 PRO A CA 1
ATOM 1226 C C . PRO A 1 161 ? 8.916 -7.643 14.831 1.00 88.00 161 PRO A C 1
ATOM 1228 O O . PRO A 1 161 ? 9.837 -6.868 15.039 1.00 88.00 161 PRO A O 1
ATOM 1231 N N . ARG A 1 162 ? 9.077 -8.768 14.121 1.00 88.88 162 ARG A N 1
ATOM 1232 C CA . ARG A 1 162 ? 10.344 -9.162 13.483 1.00 88.88 162 ARG A CA 1
ATOM 1233 C C . ARG A 1 162 ? 10.696 -8.353 12.228 1.00 88.88 162 ARG A C 1
ATOM 1235 O O . ARG A 1 162 ? 11.820 -8.444 11.750 1.00 88.88 162 ARG A O 1
ATOM 1242 N N . GLU A 1 163 ? 9.733 -7.645 11.645 1.00 91.69 163 GLU A N 1
ATOM 1243 C CA . GLU A 1 163 ? 9.972 -6.771 10.492 1.00 91.69 163 GLU A CA 1
ATOM 1244 C C . GLU A 1 163 ? 10.461 -5.404 10.970 1.00 91.69 163 GLU A C 1
ATOM 1246 O O . GLU A 1 163 ? 10.126 -4.995 12.078 1.00 91.69 163 GLU A O 1
ATOM 1251 N N . ASP A 1 164 ? 11.219 -4.676 10.152 1.00 90.06 164 ASP A N 1
ATOM 1252 C CA . ASP A 1 164 ? 11.671 -3.326 10.492 1.00 90.06 164 ASP A CA 1
ATOM 1253 C C . ASP A 1 164 ? 10.528 -2.295 10.470 1.00 90.06 164 ASP A C 1
ATOM 1255 O O . ASP A 1 164 ? 9.497 -2.478 9.821 1.00 90.06 164 ASP A O 1
ATOM 1259 N N . ASP A 1 165 ? 10.722 -1.187 11.185 1.00 90.56 165 ASP A N 1
ATOM 1260 C CA . ASP A 1 165 ? 9.713 -0.138 11.375 1.00 90.56 165 ASP A CA 1
ATOM 1261 C C . ASP A 1 165 ? 9.191 0.438 10.050 1.00 90.56 165 ASP A C 1
ATOM 1263 O O . ASP A 1 165 ? 7.985 0.655 9.902 1.00 90.56 165 ASP A O 1
ATOM 1267 N N . LYS A 1 166 ? 10.069 0.615 9.051 1.00 91.31 166 LYS A N 1
ATOM 1268 C CA . LYS A 1 166 ? 9.679 1.124 7.727 1.00 91.31 166 LYS A CA 1
ATOM 1269 C C . LYS A 1 166 ? 8.798 0.126 6.986 1.00 91.31 166 LYS A C 1
ATOM 1271 O O . LYS A 1 166 ? 7.775 0.513 6.430 1.00 91.31 166 LYS A O 1
ATOM 1276 N N . VAL A 1 167 ? 9.147 -1.159 7.022 1.00 94.31 167 VAL A N 1
ATOM 1277 C CA . VAL A 1 167 ? 8.341 -2.240 6.441 1.00 94.31 167 VAL A CA 1
ATOM 1278 C C . VAL A 1 167 ? 6.977 -2.346 7.116 1.00 94.31 167 VAL A C 1
ATOM 1280 O O . VAL A 1 167 ? 5.965 -2.402 6.412 1.00 94.31 167 VAL A O 1
ATOM 1283 N N . ARG A 1 168 ? 6.917 -2.325 8.455 1.00 94.50 168 ARG A N 1
ATOM 1284 C CA . ARG A 1 168 ? 5.633 -2.373 9.181 1.00 94.50 168 ARG A CA 1
ATOM 1285 C C . ARG A 1 168 ? 4.761 -1.178 8.808 1.00 94.50 168 ARG A C 1
ATOM 1287 O O . ARG A 1 168 ? 3.597 -1.359 8.456 1.00 94.50 168 ARG A O 1
ATOM 1294 N N . ARG A 1 169 ? 5.334 0.027 8.802 1.00 93.12 169 ARG A N 1
ATOM 1295 C CA . ARG A 1 169 ? 4.632 1.251 8.401 1.00 93.12 169 ARG A CA 1
ATOM 1296 C C . ARG A 1 169 ? 4.114 1.163 6.968 1.00 93.12 169 ARG A C 1
ATOM 1298 O O . ARG A 1 169 ? 2.939 1.429 6.725 1.00 93.12 169 ARG A O 1
ATOM 1305 N N . GLN A 1 170 ? 4.964 0.771 6.025 1.00 95.38 170 GLN A N 1
ATOM 1306 C CA . GLN A 1 170 ? 4.574 0.702 4.623 1.00 95.38 170 GLN A CA 1
ATOM 1307 C C . GLN A 1 170 ? 3.503 -0.365 4.378 1.00 95.38 170 GLN A C 1
ATOM 1309 O O . GLN A 1 170 ? 2.646 -0.185 3.515 1.00 95.38 170 GLN A O 1
ATOM 1314 N N . ALA A 1 171 ? 3.503 -1.445 5.161 1.00 96.69 171 ALA A N 1
ATOM 1315 C CA . ALA A 1 171 ? 2.430 -2.427 5.139 1.00 96.69 171 ALA A CA 1
ATOM 1316 C C . ALA A 1 171 ? 1.096 -1.842 5.629 1.00 96.69 171 ALA A C 1
ATOM 1318 O O . ALA A 1 171 ? 0.066 -2.100 5.008 1.00 96.69 171 ALA A O 1
ATOM 1319 N N . VAL A 1 172 ? 1.103 -1.016 6.685 1.00 96.00 172 VAL A N 1
ATOM 1320 C CA . VAL A 1 172 ? -0.103 -0.287 7.121 1.00 96.00 172 VAL A CA 1
ATOM 1321 C C . VAL A 1 172 ? -0.611 0.617 6.004 1.00 96.00 172 VAL A C 1
ATOM 1323 O O . VAL A 1 172 ? -1.784 0.535 5.653 1.00 96.00 172 VAL A O 1
ATOM 1326 N N . VAL A 1 173 ? 0.267 1.421 5.400 1.00 94.75 173 VAL A N 1
ATOM 1327 C CA . VAL A 1 173 ? -0.097 2.330 4.301 1.00 94.75 173 VAL A CA 1
ATOM 1328 C C . VAL A 1 173 ? -0.671 1.556 3.111 1.00 94.75 173 VAL A C 1
ATOM 1330 O O . VAL A 1 173 ? -1.736 1.903 2.611 1.00 94.75 173 VAL A O 1
ATOM 1333 N N . ALA A 1 174 ? -0.022 0.469 2.687 1.00 95.88 174 ALA A N 1
ATOM 1334 C CA . ALA A 1 174 ? -0.477 -0.353 1.564 1.00 95.88 174 ALA A CA 1
ATOM 1335 C C . ALA A 1 174 ? -1.873 -0.969 1.787 1.00 95.88 174 ALA A C 1
ATOM 1337 O O . ALA A 1 174 ? -2.614 -1.164 0.820 1.00 95.88 174 ALA A O 1
ATOM 1338 N N . LEU A 1 175 ? -2.236 -1.254 3.043 1.00 96.25 175 LEU A N 1
ATOM 1339 C CA . LEU A 1 175 ? -3.577 -1.706 3.424 1.00 96.25 175 LEU A CA 1
ATOM 1340 C C . LEU A 1 175 ? -4.565 -0.536 3.525 1.00 96.25 175 LEU A C 1
ATOM 1342 O O . LEU A 1 175 ? -5.679 -0.656 3.033 1.00 96.25 175 LEU A O 1
ATOM 1346 N N . ALA A 1 176 ? -4.153 0.599 4.097 1.00 94.19 176 ALA A N 1
ATOM 1347 C CA . ALA A 1 176 ? -4.985 1.795 4.265 1.00 94.19 176 ALA A CA 1
ATOM 1348 C C . ALA A 1 176 ? -5.436 2.421 2.940 1.00 94.19 176 ALA A C 1
ATOM 1350 O O . ALA A 1 176 ? -6.482 3.065 2.888 1.00 94.19 176 ALA A O 1
ATOM 1351 N N . VAL A 1 177 ? -4.646 2.268 1.874 1.00 90.88 177 VAL A N 1
ATOM 1352 C CA . VAL A 1 177 ? -4.999 2.785 0.545 1.00 90.88 177 VAL A CA 1
ATOM 1353 C C . VAL A 1 177 ? -5.927 1.861 -0.237 1.00 90.88 177 VAL A C 1
ATOM 1355 O O . VAL A 1 177 ? -6.323 2.235 -1.332 1.00 90.88 177 VAL A O 1
ATOM 1358 N N . GLN A 1 178 ? -6.261 0.663 0.256 1.00 94.25 178 GLN A N 1
ATOM 1359 C CA . GLN A 1 178 ? -7.195 -0.221 -0.447 1.00 94.25 178 GLN A CA 1
ATOM 1360 C C . GLN A 1 178 ? -8.599 0.409 -0.505 1.00 94.25 178 GLN A C 1
ATOM 1362 O O . GLN A 1 178 ? -8.962 1.182 0.374 1.00 94.25 178 GLN A O 1
ATOM 1367 N N . PRO A 1 179 ? -9.434 0.086 -1.509 1.00 92.31 179 PRO A N 1
ATOM 1368 C CA . PRO A 1 179 ? -10.794 0.632 -1.578 1.00 92.31 179 PRO A CA 1
ATOM 1369 C C . PRO A 1 179 ? -11.751 -0.051 -0.586 1.00 92.31 179 PRO A C 1
ATOM 1371 O O . PRO A 1 179 ? -12.807 0.478 -0.239 1.00 92.31 179 PRO A O 1
ATOM 1374 N N . GLN A 1 180 ? -11.405 -1.260 -0.144 1.00 93.44 180 GLN A N 1
ATOM 1375 C CA . GLN A 1 180 ? -12.225 -2.096 0.722 1.00 93.44 180 GLN A CA 1
ATOM 1376 C C . GLN A 1 180 ? -11.379 -2.707 1.827 1.00 93.44 180 GLN A C 1
ATOM 1378 O O . GLN A 1 180 ? -10.197 -2.992 1.620 1.00 93.44 180 GLN A O 1
ATOM 1383 N N . THR A 1 181 ? -12.022 -2.940 2.965 1.00 95.88 181 THR A N 1
ATOM 1384 C CA . THR A 1 181 ? -11.444 -3.624 4.117 1.00 95.88 181 THR A CA 1
ATOM 1385 C C . THR A 1 181 ? -12.337 -4.773 4.575 1.00 95.88 181 THR A C 1
ATOM 1387 O O . THR A 1 181 ? -13.516 -4.848 4.228 1.00 95.88 181 THR A O 1
ATOM 1390 N N . ASP A 1 182 ? -11.774 -5.660 5.384 1.00 95.44 182 ASP A N 1
ATOM 1391 C CA . ASP A 1 182 ? -12.461 -6.797 5.981 1.00 95.44 182 ASP A CA 1
ATOM 1392 C C . ASP A 1 182 ? -12.050 -6.978 7.452 1.00 95.44 182 ASP A C 1
ATOM 1394 O O . ASP A 1 182 ? -11.147 -6.311 7.968 1.00 95.44 182 ASP A O 1
ATOM 1398 N N . ALA A 1 183 ? -12.710 -7.914 8.136 1.00 96.56 183 ALA A N 1
ATOM 1399 C CA . ALA A 1 183 ? -12.431 -8.224 9.535 1.00 96.56 183 ALA A CA 1
ATOM 1400 C C . ALA A 1 183 ? -10.967 -8.647 9.778 1.00 96.56 183 ALA A C 1
ATOM 1402 O O . ALA A 1 183 ? -10.410 -8.359 10.839 1.00 96.56 183 ALA A O 1
ATOM 1403 N N . GLN A 1 184 ? -10.308 -9.296 8.810 1.00 96.31 184 GLN A N 1
ATOM 1404 C CA . GLN A 1 184 ? -8.914 -9.721 8.965 1.00 96.31 184 GLN A CA 1
ATOM 1405 C C . GLN A 1 184 ? -7.956 -8.531 8.916 1.00 96.31 184 GLN A C 1
ATOM 1407 O O . GLN A 1 184 ? -7.002 -8.478 9.697 1.00 96.31 184 GLN A O 1
ATOM 1412 N N . MET A 1 185 ? -8.196 -7.572 8.020 1.00 97.06 185 MET A N 1
ATOM 1413 C CA . MET A 1 185 ? -7.425 -6.332 7.948 1.00 97.06 185 MET A CA 1
ATOM 1414 C C . MET A 1 185 ? -7.604 -5.499 9.216 1.00 97.06 185 MET A C 1
ATOM 1416 O O . MET A 1 185 ? -6.605 -5.075 9.800 1.00 97.06 185 MET A O 1
ATOM 1420 N N . VAL A 1 186 ? -8.845 -5.334 9.689 1.00 97.81 186 VAL A N 1
ATOM 1421 C CA . VAL A 1 186 ? -9.124 -4.628 10.950 1.00 97.81 186 VAL A CA 1
ATOM 1422 C C . VAL A 1 186 ? -8.400 -5.310 12.110 1.00 97.81 186 VAL A C 1
ATOM 1424 O O . VAL A 1 186 ? -7.647 -4.660 12.835 1.00 97.81 186 VAL A O 1
ATOM 1427 N N . GLN A 1 187 ? -8.518 -6.633 12.244 1.00 97.31 187 GLN A N 1
ATOM 1428 C CA . GLN A 1 187 ? -7.844 -7.369 13.314 1.00 97.31 187 GLN A CA 1
ATOM 1429 C C . GLN A 1 187 ? -6.312 -7.270 13.230 1.00 97.31 187 GLN A C 1
ATOM 1431 O O . GLN A 1 187 ? -5.634 -7.251 14.263 1.00 97.31 187 GLN A O 1
ATOM 1436 N N . ALA A 1 188 ? -5.744 -7.189 12.025 1.00 97.00 188 ALA A N 1
ATOM 1437 C CA . ALA A 1 188 ? -4.315 -6.966 11.840 1.00 97.00 188 ALA A CA 1
ATOM 1438 C C . ALA A 1 188 ? -3.882 -5.583 12.362 1.00 97.00 188 ALA A C 1
ATOM 1440 O O . ALA A 1 188 ? -2.868 -5.501 13.060 1.00 97.00 188 ALA A O 1
ATOM 1441 N N . MET A 1 189 ? -4.679 -4.535 12.118 1.00 97.56 189 MET A N 1
ATOM 1442 C CA . MET A 1 189 ? -4.443 -3.188 12.657 1.00 97.56 189 MET A CA 1
ATOM 1443 C C . MET A 1 189 ? -4.572 -3.137 14.177 1.00 97.56 189 MET A C 1
ATOM 1445 O O . MET A 1 189 ? -3.688 -2.607 14.846 1.00 97.56 189 MET A O 1
ATOM 1449 N N . LEU A 1 190 ? -5.609 -3.759 14.744 1.00 96.69 190 LEU A N 1
ATOM 1450 C CA . LEU A 1 190 ? -5.793 -3.847 16.199 1.00 96.69 190 LEU A CA 1
ATOM 1451 C C . LEU A 1 190 ? -4.615 -4.558 16.875 1.00 96.69 190 LEU A C 1
ATOM 1453 O O . LEU A 1 190 ? -4.077 -4.103 17.886 1.00 96.69 190 LEU A O 1
ATOM 1457 N N . ASN A 1 191 ? -4.157 -5.662 16.281 1.00 95.25 191 ASN A N 1
ATOM 1458 C CA . ASN A 1 191 ? -2.975 -6.365 16.761 1.00 95.25 191 ASN A CA 1
ATOM 1459 C C . ASN A 1 191 ? -1.709 -5.516 16.650 1.00 95.25 191 ASN A C 1
ATOM 1461 O O . ASN A 1 191 ? -0.826 -5.645 17.497 1.00 95.25 191 ASN A O 1
ATOM 1465 N N . PHE A 1 192 ? -1.581 -4.695 15.610 1.00 95.31 192 PHE A N 1
ATOM 1466 C CA . PHE A 1 192 ? -0.456 -3.782 15.460 1.00 95.31 192 PHE A CA 1
ATOM 1467 C C . PHE A 1 192 ? -0.477 -2.683 16.535 1.00 95.31 192 PHE A C 1
ATOM 1469 O O . PHE A 1 192 ? 0.506 -2.569 17.264 1.00 95.31 192 PHE A O 1
ATOM 1476 N N . LEU A 1 193 ? -1.610 -1.998 16.739 1.00 94.88 193 LEU A N 1
ATOM 1477 C CA . LEU A 1 193 ? -1.787 -0.970 17.783 1.00 94.88 193 LEU A CA 1
ATOM 1478 C C . LEU A 1 193 ? -1.482 -1.483 19.192 1.00 94.88 193 LEU A C 1
ATOM 1480 O O . LEU A 1 193 ? -0.829 -0.805 19.974 1.00 94.88 193 LEU A O 1
ATOM 1484 N N . ARG A 1 194 ? -1.926 -2.701 19.518 1.00 93.38 194 ARG A N 1
ATOM 1485 C CA . ARG A 1 194 ? -1.677 -3.308 20.834 1.00 93.38 194 ARG A CA 1
ATOM 1486 C C . ARG A 1 194 ? -0.187 -3.549 21.108 1.00 93.38 194 ARG A C 1
ATOM 1488 O O . ARG A 1 194 ? 0.226 -3.587 22.264 1.00 93.38 194 ARG A O 1
ATOM 1495 N N . ARG A 1 195 ? 0.606 -3.805 20.064 1.00 91.06 195 ARG A N 1
ATOM 1496 C CA . ARG A 1 195 ? 2.006 -4.248 20.187 1.00 91.06 195 ARG A CA 1
ATOM 1497 C C . ARG A 1 195 ? 3.011 -3.119 19.992 1.00 91.06 195 ARG A C 1
ATOM 1499 O O . ARG A 1 195 ? 4.076 -3.175 20.595 1.00 91.06 195 ARG A O 1
ATOM 1506 N N . ASP A 1 196 ? 2.698 -2.141 19.149 1.00 89.06 196 ASP A N 1
ATOM 1507 C CA . ASP A 1 196 ? 3.596 -1.042 18.803 1.00 89.06 196 ASP A CA 1
ATOM 1508 C C . ASP A 1 196 ? 3.061 0.266 19.395 1.00 89.06 196 ASP A C 1
ATOM 1510 O O . ASP A 1 196 ? 1.984 0.726 19.034 1.00 89.06 196 ASP A O 1
ATOM 1514 N N . GLN A 1 197 ? 3.811 0.851 20.328 1.00 86.88 197 GLN A N 1
ATOM 1515 C CA . GLN A 1 197 ? 3.445 2.104 21.001 1.00 86.88 197 GLN A CA 1
ATOM 1516 C C . GLN A 1 197 ? 4.150 3.319 20.385 1.00 86.88 197 GLN A C 1
ATOM 1518 O O . GLN A 1 197 ? 3.994 4.448 20.855 1.00 86.88 197 GLN A O 1
ATOM 1523 N N . ASN A 1 198 ? 4.937 3.116 19.325 1.00 86.62 198 ASN A N 1
ATOM 1524 C CA . ASN A 1 198 ? 5.595 4.208 18.631 1.00 86.62 198 ASN A CA 1
ATOM 1525 C C . ASN A 1 198 ? 4.554 4.983 17.808 1.00 86.62 198 ASN A C 1
ATOM 1527 O O . ASN A 1 198 ? 3.995 4.472 16.832 1.00 86.62 198 ASN A O 1
ATOM 1531 N N . ALA A 1 199 ? 4.317 6.241 18.191 1.00 86.94 199 ALA A N 1
ATOM 1532 C CA . ALA A 1 199 ? 3.369 7.130 17.523 1.00 86.94 199 ALA A CA 1
ATOM 1533 C C . ALA A 1 199 ? 3.668 7.291 16.025 1.00 86.94 199 ALA A C 1
ATOM 1535 O O . ALA A 1 199 ? 2.744 7.384 15.217 1.00 86.94 199 ALA A O 1
ATOM 1536 N N . TRP A 1 200 ? 4.949 7.289 15.642 1.00 84.00 200 TRP A N 1
ATOM 1537 C CA . TRP A 1 200 ? 5.361 7.402 14.247 1.00 84.00 200 TRP A CA 1
ATOM 1538 C C . TRP A 1 200 ? 4.966 6.153 13.449 1.00 84.00 200 TRP A C 1
ATOM 1540 O O . TRP A 1 200 ? 4.395 6.298 12.369 1.00 84.00 200 TRP A O 1
ATOM 1550 N N . ASN A 1 201 ? 5.183 4.947 13.985 1.00 85.31 201 ASN A N 1
ATOM 1551 C CA . ASN A 1 201 ? 4.825 3.683 13.321 1.00 85.31 201 ASN A CA 1
ATOM 1552 C C . ASN A 1 201 ? 3.309 3.487 13.210 1.00 85.31 201 ASN A C 1
ATOM 1554 O O . ASN A 1 201 ? 2.805 3.017 12.190 1.00 85.31 201 ASN A O 1
ATOM 1558 N N . THR A 1 202 ? 2.579 3.855 14.261 1.00 89.25 202 THR A N 1
ATOM 1559 C CA . THR A 1 202 ? 1.132 3.624 14.373 1.00 89.25 202 THR A CA 1
ATOM 1560 C C . THR A 1 202 ? 0.275 4.684 13.692 1.00 89.25 202 THR A C 1
ATOM 1562 O O . THR A 1 202 ? -0.913 4.450 13.490 1.00 89.25 202 THR A O 1
ATOM 1565 N N . PHE A 1 203 ? 0.853 5.809 13.261 1.00 88.25 203 PHE A N 1
ATOM 1566 C CA . PHE A 1 203 ? 0.106 6.893 12.615 1.00 88.25 203 PHE A CA 1
ATOM 1567 C C . PHE A 1 203 ? -0.697 6.435 11.387 1.00 88.25 203 PHE A C 1
ATOM 1569 O O . PHE A 1 203 ? -1.847 6.830 11.218 1.00 88.25 203 PHE A O 1
ATOM 1576 N N . GLY A 1 204 ? -0.140 5.546 10.554 1.00 90.88 204 GLY A N 1
ATOM 1577 C CA . GLY A 1 204 ? -0.847 5.029 9.373 1.00 90.88 204 GLY A CA 1
ATOM 1578 C C . GLY A 1 204 ? -2.136 4.264 9.710 1.00 90.88 204 GLY A C 1
ATOM 1579 O O . GLY A 1 204 ? -3.015 4.127 8.864 1.00 90.88 204 GLY A O 1
ATOM 1580 N N . VAL A 1 205 ? -2.283 3.785 10.951 1.00 95.12 205 VAL A N 1
ATOM 1581 C CA . VAL A 1 205 ? -3.494 3.082 11.389 1.00 95.12 205 VAL A CA 1
ATOM 1582 C C . VAL A 1 205 ? -4.669 4.049 11.521 1.00 95.12 205 VAL A C 1
ATOM 1584 O O . VAL A 1 205 ? -5.799 3.676 11.217 1.00 95.12 205 VAL A O 1
ATOM 1587 N N . VAL A 1 206 ? -4.410 5.305 11.896 1.00 93.94 206 VAL A N 1
ATOM 1588 C CA . VAL A 1 206 ? -5.429 6.365 11.913 1.00 93.94 206 VAL A CA 1
ATOM 1589 C C . VAL A 1 206 ? -6.027 6.537 10.520 1.00 93.94 206 VAL A C 1
ATOM 1591 O O . VAL A 1 206 ? -7.244 6.514 10.361 1.00 93.94 206 VAL A O 1
ATOM 1594 N N . GLN A 1 207 ? -5.162 6.628 9.508 1.00 91.94 207 GLN A N 1
ATOM 1595 C CA . GLN A 1 207 ? -5.567 6.745 8.110 1.00 91.94 207 GLN A CA 1
ATOM 1596 C C . GLN A 1 207 ? -6.358 5.516 7.638 1.00 91.94 207 GLN A C 1
ATOM 1598 O O . GLN A 1 207 ? -7.359 5.670 6.945 1.00 91.94 207 GLN A O 1
ATOM 1603 N N . PHE A 1 208 ? -5.958 4.302 8.034 1.00 95.38 208 PHE A N 1
ATOM 1604 C CA . PHE A 1 208 ? -6.729 3.090 7.736 1.00 95.38 208 PHE A CA 1
ATOM 1605 C C . PHE A 1 208 ? -8.161 3.185 8.285 1.00 95.38 208 PHE A C 1
ATOM 1607 O O . PHE A 1 208 ? -9.120 2.979 7.543 1.00 95.38 208 PHE A O 1
ATOM 1614 N N . PHE A 1 209 ? -8.322 3.512 9.571 1.00 96.06 209 PHE A N 1
ATOM 1615 C CA . PHE A 1 209 ? -9.653 3.591 10.180 1.00 96.06 209 PHE A CA 1
ATOM 1616 C C . PHE A 1 209 ? -10.489 4.737 9.619 1.00 96.06 209 PHE A C 1
ATOM 1618 O O . PHE A 1 209 ? -11.701 4.588 9.494 1.00 96.06 209 PHE A O 1
ATOM 1625 N N . GLU A 1 210 ? -9.863 5.846 9.242 1.00 93.19 210 GLU A N 1
ATOM 1626 C CA . GLU A 1 210 ? -10.544 6.933 8.551 1.00 93.19 210 GLU A CA 1
ATOM 1627 C C . GLU A 1 210 ? -11.065 6.504 7.176 1.00 93.19 210 GLU A C 1
ATOM 1629 O O . GLU A 1 210 ? -12.264 6.612 6.919 1.00 93.19 210 GLU A O 1
ATOM 1634 N N . ASN A 1 211 ? -10.191 5.969 6.319 1.00 92.12 211 ASN A N 1
ATOM 1635 C CA . ASN A 1 211 ? -10.539 5.582 4.949 1.00 92.12 211 ASN A CA 1
ATOM 1636 C C . ASN A 1 211 ? -11.624 4.499 4.907 1.00 92.12 211 ASN A C 1
ATOM 1638 O O . ASN A 1 211 ? -12.404 4.417 3.959 1.00 92.12 211 ASN A O 1
ATOM 1642 N N . HIS A 1 212 ? -11.673 3.658 5.938 1.00 95.00 212 HIS A N 1
ATOM 1643 C CA . HIS A 1 212 ? -12.570 2.514 6.001 1.00 95.00 212 HIS A CA 1
ATOM 1644 C C . HIS A 1 212 ? -13.696 2.651 7.025 1.00 95.00 212 HIS A C 1
ATOM 1646 O O . HIS A 1 212 ? -14.428 1.682 7.249 1.00 95.00 212 HIS A O 1
ATOM 1652 N N . ARG A 1 213 ? -13.862 3.832 7.629 1.00 95.31 213 ARG A N 1
ATOM 1653 C CA . ARG A 1 213 ? -14.799 4.082 8.731 1.00 95.31 213 ARG A CA 1
ATOM 1654 C C . ARG A 1 213 ? -16.176 3.475 8.485 1.00 95.31 213 ARG A C 1
ATOM 1656 O O . ARG A 1 213 ? -16.651 2.685 9.293 1.00 95.31 213 ARG A O 1
ATOM 1663 N N . GLU A 1 214 ? -16.800 3.819 7.361 1.00 94.56 214 GLU A N 1
ATOM 1664 C CA . GLU A 1 214 ? -18.169 3.390 7.058 1.00 94.56 214 GLU A CA 1
ATOM 1665 C C . GLU A 1 214 ? -18.301 1.870 6.918 1.00 94.56 214 GLU A C 1
ATOM 1667 O O . GLU A 1 214 ? -19.336 1.304 7.267 1.00 94.56 214 GLU A O 1
ATOM 1672 N N . GLN A 1 215 ? -17.271 1.200 6.391 1.00 96.12 215 GLN A N 1
ATOM 1673 C CA . GLN A 1 215 ? -17.260 -0.257 6.249 1.00 96.12 215 GLN A CA 1
ATOM 1674 C C . GLN A 1 215 ? -17.111 -0.913 7.622 1.00 96.12 215 GLN A C 1
ATOM 1676 O O . GLN A 1 215 ? -17.851 -1.840 7.937 1.00 96.12 215 GLN A O 1
ATOM 1681 N N . ILE A 1 216 ? -16.206 -0.387 8.453 1.00 97.31 216 ILE A N 1
ATOM 1682 C CA . ILE A 1 216 ? -15.912 -0.897 9.797 1.00 97.31 216 ILE A CA 1
ATOM 1683 C C . ILE A 1 216 ? -17.116 -0.733 10.732 1.00 97.31 216 ILE A C 1
ATOM 1685 O O . ILE A 1 216 ? -17.464 -1.677 11.435 1.00 97.31 216 ILE A O 1
ATOM 1689 N N . GLN A 1 217 ? -17.801 0.415 10.697 1.00 96.06 217 GLN A N 1
ATOM 1690 C CA . GLN A 1 217 ? -19.015 0.669 11.489 1.00 96.06 217 GLN A CA 1
ATOM 1691 C C . GLN A 1 217 ? -20.151 -0.324 11.196 1.00 96.06 217 GLN A C 1
ATOM 1693 O O . GLN A 1 217 ? -20.968 -0.613 12.068 1.00 96.06 217 GLN A O 1
ATOM 1698 N N . LYS A 1 218 ? -20.209 -0.850 9.967 1.00 95.75 218 LYS A N 1
ATOM 1699 C CA . LYS A 1 218 ? -21.222 -1.820 9.525 1.00 95.75 218 LYS A CA 1
ATOM 1700 C C . LYS A 1 218 ? -20.829 -3.272 9.821 1.00 95.75 218 LYS A C 1
ATOM 1702 O O . LYS A 1 218 ? -21.617 -4.173 9.537 1.00 95.75 218 LYS A O 1
ATOM 1707 N N . MET A 1 219 ? -19.630 -3.528 10.354 1.00 96.25 219 MET A N 1
ATOM 1708 C CA . MET A 1 219 ? -19.190 -4.886 10.678 1.00 96.25 219 MET A CA 1
ATOM 1709 C C . MET A 1 219 ? -19.890 -5.410 11.942 1.00 96.25 219 MET A C 1
ATOM 1711 O O . MET A 1 219 ? -20.060 -4.650 12.897 1.00 96.25 219 MET A O 1
ATOM 1715 N N . PRO A 1 220 ? -20.229 -6.714 12.008 1.00 95.81 220 PRO A N 1
ATOM 1716 C CA . PRO A 1 220 ? -20.867 -7.308 13.188 1.00 95.81 220 PRO A CA 1
ATOM 1717 C C . PRO A 1 220 ? -20.079 -7.100 14.490 1.00 95.81 220 PRO A C 1
ATOM 1719 O O . PRO A 1 220 ? -20.664 -6.879 15.546 1.00 95.81 220 PRO A O 1
ATOM 1722 N N . ASP A 1 221 ? -18.748 -7.107 14.400 1.00 95.44 221 ASP A N 1
ATOM 1723 C CA . ASP A 1 221 ? -17.839 -7.002 15.544 1.00 95.44 221 ASP A CA 1
ATOM 1724 C C . ASP A 1 221 ? -17.443 -5.553 15.886 1.00 95.44 221 ASP A C 1
ATOM 1726 O O . ASP A 1 221 ? -16.531 -5.339 16.687 1.00 95.44 221 ASP A O 1
ATOM 1730 N N . PHE A 1 222 ? -18.103 -4.542 15.306 1.00 95.69 222 PHE A N 1
ATOM 1731 C CA . PHE A 1 222 ? -17.708 -3.132 15.443 1.00 95.69 222 PHE A CA 1
ATOM 1732 C C . PHE A 1 222 ? -17.484 -2.697 16.902 1.00 95.69 222 PHE A C 1
ATOM 1734 O O . PHE A 1 222 ? -16.452 -2.110 17.229 1.00 95.69 222 PHE A O 1
ATOM 1741 N N . GLN A 1 223 ? -18.404 -3.056 17.800 1.00 94.69 223 GLN A N 1
ATOM 1742 C CA . GLN A 1 223 ? -18.291 -2.731 19.227 1.00 94.69 223 GLN A CA 1
ATOM 1743 C C . GLN A 1 223 ? -17.078 -3.401 19.886 1.00 94.69 223 GLN A C 1
ATOM 1745 O O . GLN A 1 223 ? -16.383 -2.794 20.700 1.00 94.69 223 GLN A O 1
ATOM 1750 N N . ALA A 1 224 ? -16.768 -4.641 19.503 1.00 95.69 224 ALA A N 1
ATOM 1751 C CA . ALA A 1 224 ? -15.581 -5.331 19.996 1.00 95.69 224 ALA A CA 1
ATOM 1752 C C . ALA A 1 224 ? -14.287 -4.677 19.481 1.00 95.69 224 ALA A C 1
ATOM 1754 O O . ALA A 1 224 ? -13.274 -4.697 20.185 1.00 95.69 224 ALA A O 1
ATOM 1755 N N . TYR A 1 225 ? -14.305 -4.084 18.284 1.00 96.69 225 TYR A N 1
ATOM 1756 C CA . TYR A 1 225 ? -13.169 -3.331 17.755 1.00 96.69 225 TYR A CA 1
ATOM 1757 C C . TYR A 1 225 ? -12.933 -2.034 18.532 1.00 96.69 225 TYR A C 1
ATOM 1759 O O . TYR A 1 225 ? -11.789 -1.783 18.905 1.00 96.69 225 TYR A O 1
ATOM 1767 N N . LEU A 1 226 ? -13.98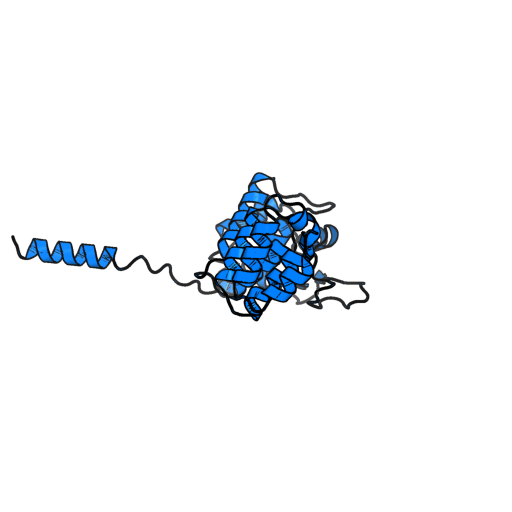2 -1.265 18.855 1.00 95.38 226 LEU A N 1
ATOM 1768 C CA . LEU A 1 226 ? -13.858 -0.054 19.684 1.00 95.38 226 LEU A CA 1
ATOM 1769 C C . LEU A 1 226 ? -13.208 -0.359 21.040 1.00 95.38 226 LEU A C 1
ATOM 1771 O O . LEU A 1 226 ? -12.192 0.242 21.384 1.00 95.38 226 LEU A O 1
ATOM 1775 N N . ILE A 1 227 ? -13.703 -1.383 21.743 1.00 94.88 227 ILE A N 1
ATOM 1776 C CA . ILE A 1 227 ? -13.145 -1.814 23.036 1.00 94.88 227 ILE A CA 1
ATOM 1777 C C . ILE A 1 227 ? -11.663 -2.207 22.905 1.00 94.88 227 ILE A C 1
ATOM 1779 O O . ILE A 1 227 ? -10.858 -1.938 23.798 1.00 94.88 227 ILE A O 1
ATOM 1783 N N . GLN A 1 228 ? -11.280 -2.873 21.810 1.00 96.56 228 GLN A N 1
ATOM 1784 C CA . GLN A 1 228 ? -9.881 -3.236 21.565 1.00 96.56 228 GLN A CA 1
ATOM 1785 C C . GLN A 1 228 ? -8.997 -2.015 21.291 1.00 96.56 228 GLN A C 1
ATOM 1787 O O . GLN A 1 228 ? -7.852 -2.002 21.745 1.00 96.56 228 GLN A O 1
ATOM 1792 N N . ILE A 1 229 ? -9.504 -1.005 20.578 1.00 96.06 229 ILE A N 1
ATOM 1793 C CA . ILE A 1 229 ? -8.778 0.245 20.303 1.00 96.06 229 ILE A CA 1
ATOM 1794 C C . ILE A 1 229 ? -8.530 0.995 21.611 1.00 96.06 229 ILE A C 1
ATOM 1796 O O . ILE A 1 229 ? -7.380 1.312 21.911 1.00 96.06 229 ILE A O 1
ATOM 1800 N N . GLU A 1 230 ? -9.568 1.191 22.425 1.00 94.12 230 GLU A N 1
ATOM 1801 C CA . GLU A 1 230 ? -9.475 1.857 23.734 1.00 94.12 230 GLU A CA 1
ATOM 1802 C C . GLU A 1 230 ? -8.456 1.181 24.657 1.00 94.12 230 GLU A C 1
ATOM 1804 O O . GLU A 1 230 ? -7.676 1.839 25.342 1.00 94.12 230 GLU A O 1
ATOM 1809 N N . LYS A 1 231 ? -8.419 -0.156 24.641 1.00 94.56 231 LYS A N 1
ATOM 1810 C CA . LYS A 1 231 ? -7.503 -0.958 25.465 1.00 94.56 231 LYS A CA 1
ATOM 1811 C C . LYS A 1 231 ? -6.122 -1.163 24.841 1.00 94.56 231 LYS A C 1
ATOM 1813 O O . LYS A 1 231 ? -5.289 -1.839 25.444 1.00 94.56 231 LYS A O 1
ATOM 1818 N N . SER A 1 232 ? -5.863 -0.634 23.645 1.00 93.31 232 SER A N 1
ATOM 1819 C CA . SER A 1 232 ? -4.611 -0.896 22.924 1.00 93.31 232 SER A CA 1
ATOM 1820 C C . SER A 1 232 ? -3.393 -0.206 23.546 1.00 93.31 232 SER A C 1
ATOM 1822 O O . SER A 1 232 ? -2.263 -0.626 23.298 1.00 93.31 232 SER A O 1
ATOM 1824 N N . GLY A 1 233 ? -3.614 0.848 24.340 1.00 89.12 233 GLY A N 1
ATOM 1825 C CA . GLY A 1 233 ? -2.556 1.697 24.894 1.00 89.12 233 GLY A CA 1
ATOM 1826 C C . GLY A 1 233 ? -1.913 2.641 23.872 1.00 89.12 233 GLY A C 1
ATOM 1827 O O . GLY A 1 233 ? -1.077 3.450 24.264 1.00 89.12 233 GLY A O 1
ATOM 1828 N N . SER A 1 234 ? -2.319 2.572 22.596 1.00 93.19 234 SER A N 1
ATOM 1829 C CA . SER A 1 234 ? -1.748 3.381 21.518 1.00 93.19 234 SER A CA 1
ATOM 1830 C C . SER A 1 234 ? -1.963 4.877 21.762 1.00 93.19 234 SER A C 1
ATOM 1832 O O . SER A 1 234 ? -3.070 5.265 22.158 1.00 93.19 234 SER A O 1
ATOM 1834 N N . PRO A 1 235 ? -0.983 5.742 21.424 1.00 92.81 235 PRO A N 1
ATOM 1835 C CA . PRO A 1 235 ? -1.151 7.196 21.486 1.00 92.81 235 PRO A CA 1
ATOM 1836 C C . PRO A 1 235 ? -2.263 7.725 20.566 1.00 92.81 235 PRO A C 1
ATOM 1838 O O . PRO A 1 235 ? -2.704 8.855 20.741 1.00 92.81 235 PRO A O 1
ATOM 1841 N N . HIS A 1 236 ? -2.736 6.919 19.608 1.00 94.31 236 HIS A N 1
ATOM 1842 C CA . HIS A 1 236 ? -3.797 7.296 18.668 1.00 94.31 236 HIS A CA 1
ATOM 1843 C C . HIS A 1 236 ? -5.170 6.714 19.023 1.00 94.31 236 HIS A C 1
ATOM 1845 O O . HIS A 1 236 ? -6.117 6.893 18.260 1.00 94.31 236 HIS A O 1
ATOM 1851 N N . SER A 1 237 ? -5.303 6.011 20.155 1.00 93.56 237 SER A N 1
ATOM 1852 C CA . SER A 1 237 ? -6.542 5.297 20.514 1.00 93.56 237 SER A CA 1
ATOM 1853 C C . SER A 1 237 ? -7.756 6.227 20.548 1.00 93.56 237 SER A C 1
ATOM 1855 O O . SER A 1 237 ? -8.761 5.933 19.910 1.00 93.56 237 SER A O 1
ATOM 1857 N N . GLU A 1 238 ? -7.633 7.376 21.220 1.00 93.00 238 GLU A N 1
ATOM 1858 C CA . GLU A 1 238 ? -8.700 8.381 21.336 1.00 93.00 238 GLU A CA 1
ATOM 1859 C C . GLU A 1 238 ? -9.056 9.016 19.983 1.00 93.00 238 GLU A C 1
ATOM 1861 O O . GLU A 1 238 ? -10.225 9.236 19.665 1.00 93.00 238 GLU A O 1
ATOM 1866 N N . GLN A 1 239 ? -8.051 9.271 19.141 1.00 94.81 239 GLN A N 1
ATOM 1867 C CA . GLN A 1 239 ? -8.283 9.795 17.798 1.00 94.81 239 GLN A CA 1
ATOM 1868 C C . GLN A 1 239 ? -9.076 8.793 16.951 1.00 94.81 239 GLN A C 1
ATOM 1870 O O . GLN A 1 239 ? -10.017 9.179 16.258 1.00 94.81 239 GLN A O 1
ATOM 1875 N N . ILE A 1 240 ? -8.714 7.510 17.005 1.00 95.69 240 ILE A N 1
ATOM 1876 C CA . ILE A 1 240 ? -9.373 6.461 16.225 1.00 95.69 240 ILE A CA 1
ATOM 1877 C C . ILE A 1 240 ? -10.804 6.225 16.725 1.00 95.69 240 ILE A C 1
ATOM 1879 O O . ILE A 1 240 ? -11.715 6.121 15.903 1.00 95.69 240 ILE A O 1
ATOM 1883 N N . THR A 1 241 ? -11.037 6.169 18.040 1.00 94.06 241 THR A N 1
ATOM 1884 C CA . THR A 1 241 ? -12.396 6.003 18.590 1.00 94.06 241 THR A CA 1
ATOM 1885 C C . THR A 1 241 ? -13.288 7.187 18.225 1.00 94.06 241 THR A C 1
ATOM 1887 O O . THR A 1 241 ? -14.413 6.983 17.772 1.00 94.06 241 THR A O 1
ATOM 1890 N N . SER A 1 242 ? -12.764 8.414 18.300 1.00 92.69 242 SER A N 1
ATOM 1891 C CA . SER A 1 242 ? -13.470 9.624 17.859 1.00 92.69 242 SER A CA 1
ATOM 1892 C C . SER A 1 242 ? -13.818 9.590 16.363 1.00 92.69 242 SER A C 1
ATOM 1894 O O . SER A 1 242 ? -14.949 9.897 15.979 1.00 92.69 242 SER A O 1
ATOM 1896 N N . LEU A 1 243 ? -12.887 9.139 15.509 1.00 92.50 243 LEU A N 1
ATOM 1897 C CA . LEU A 1 243 ? -13.127 8.971 14.070 1.00 92.50 243 LEU A CA 1
ATOM 1898 C C . LEU A 1 243 ? -14.235 7.958 13.782 1.00 92.50 243 LEU A C 1
ATOM 1900 O O . LEU A 1 243 ? -15.077 8.205 12.921 1.00 92.50 243 LEU A O 1
ATOM 1904 N N . LEU A 1 244 ? -14.240 6.823 14.480 1.00 91.56 244 LEU A N 1
ATOM 1905 C CA . LEU A 1 244 ? -15.243 5.777 14.293 1.00 91.56 244 LEU A CA 1
ATOM 1906 C C . LEU A 1 244 ? -16.603 6.153 14.892 1.00 91.56 244 LEU A C 1
ATOM 1908 O O . LEU A 1 244 ? -17.622 5.667 14.406 1.00 91.56 244 LEU A O 1
ATOM 1912 N N . GLY A 1 245 ? -16.640 7.063 15.864 1.00 79.88 245 GLY A N 1
ATOM 1913 C CA . GLY A 1 245 ? -17.851 7.458 16.577 1.00 79.88 245 GLY A CA 1
ATOM 1914 C C . GLY A 1 245 ? -18.436 6.335 17.439 1.00 79.88 245 GLY A C 1
ATOM 1915 O O . GLY A 1 245 ? -18.053 5.170 17.345 1.00 79.88 245 GLY A O 1
ATOM 1916 N N . GLU A 1 246 ? -19.405 6.691 18.277 1.00 62.50 246 GLU A N 1
ATOM 1917 C CA . GLU A 1 246 ? -20.207 5.722 19.023 1.00 62.50 246 GLU A CA 1
ATOM 1918 C C . GLU A 1 246 ? -21.363 5.238 18.137 1.00 62.50 246 GLU A C 1
ATOM 1920 O O . GLU A 1 246 ? -22.085 6.055 17.558 1.00 62.50 246 GLU A O 1
ATOM 1925 N N . ASN A 1 247 ? -21.576 3.922 18.040 1.00 46.84 247 ASN A N 1
ATOM 1926 C CA . ASN A 1 247 ? -22.874 3.414 17.589 1.00 46.84 247 ASN A CA 1
ATOM 1927 C C . ASN A 1 247 ? -23.862 3.700 18.727 1.00 46.84 247 ASN A C 1
ATOM 1929 O O . ASN A 1 247 ? -23.817 3.015 19.750 1.00 46.84 247 ASN A O 1
ATOM 1933 N N . ARG A 1 248 ? -24.669 4.753 18.575 1.00 41.88 248 ARG A N 1
ATOM 1934 C CA . ARG A 1 248 ? -25.797 5.048 19.465 1.00 41.88 248 ARG A CA 1
ATOM 1935 C C . ARG A 1 248 ? -26.946 4.084 19.214 1.00 41.88 248 ARG A C 1
ATOM 1937 O O . ARG A 1 248 ? -27.239 3.843 18.022 1.00 41.88 248 ARG A O 1
#

Radius of gyration: 20.89 Å; chains: 1; bounding box: 57×67×49 Å